Protein AF-A0AAD8BT04-F1 (afdb_monomer_lite)

Radius of gyration: 24.05 Å; chains: 1; bounding box: 52×54×65 Å

pLDDT: mean 70.94, std 18.3, range [23.83, 97.81]

Sequence (361 aa):
MASERGLSWHQREGCHGIRESVVMASERVLSWHKRKGCHGIRERDVIASERGLSWHQKEGCHGITEGCHGIRERVLMASERNVMASMRGLSWHQRESCHGISYGIRERVVMASERGLSWHQREGCHGIRESVVMASERVLSWHQREGCHGIRETAVMASERERCHGIRERVVMASERGLSWHQREGCHGIRERVVMASVRGLSWHKREGCHGIRERDVMASVMASERGLSWHQREGCHGIRESVVMASERVLSWHKRKGCHGIRERDVIASERGLSWHQKEGCHGIREGCHGIRERVLMASERGLSWHQREGFHGIRESVVMASERVLSWHQREGCHGIRERAVMASERDVMASERGLSWH

Secondary structure (DSSP, 8-state):
---SEEEEEEEEES-BS-EEEEEEESSEEEEEEEEES-BS-EEEEEEE-SEEEEEEEEES-B---SS----EEEEEE--SSSS--BSEEEEEEEEES-B-SSS-EEEEEEE-BSEEEEEEEEES-BSEEEEEEE-SSEEEEEEEEES-EEEEEES-SEEEEES-EEEEEEEEEEEEEEEEEEEEES-EEEEEEEEEEEEEEEEEEEEES-EEEEEEEEEE-SS--SEEEEEEEEES-EEEEEEEEEESSEEEEEEEEES-EEEEEEEEEEEEEEEEEEEEES-BPPSSSS--EEEEEEEEEEEEEEEEEEES-EEEEEEEEEEEEEEEEEEEEES-EEEEEEEEEESSSEEEEEEEPPPP-

Organism: Biomphalaria pfeifferi (NCBI:txid112525)

Structure (mmCIF, N/CA/C/O backbone):
data_AF-A0AAD8BT04-F1
#
_entry.id   AF-A0AAD8BT04-F1
#
loop_
_atom_site.group_PDB
_atom_site.id
_atom_site.type_symbol
_atom_site.label_atom_id
_atom_site.label_alt_id
_atom_site.label_comp_id
_atom_site.label_asym_id
_atom_site.label_entity_id
_atom_site.label_seq_id
_atom_site.pdbx_PDB_ins_code
_atom_site.Cartn_x
_atom_site.Cartn_y
_atom_site.Cartn_z
_atom_site.occupancy
_atom_site.B_iso_or_equiv
_atom_site.auth_seq_id
_atom_site.auth_comp_id
_atom_site.auth_asym_id
_atom_site.auth_atom_id
_atom_site.pdbx_PDB_model_num
ATOM 1 N N . MET A 1 1 ? 29.757 -26.876 -24.464 1.00 32.72 1 MET A N 1
ATOM 2 C CA . MET A 1 1 ? 30.279 -25.926 -23.461 1.00 32.72 1 MET A CA 1
ATOM 3 C C . MET A 1 1 ? 29.340 -24.730 -23.428 1.00 32.72 1 MET A C 1
ATOM 5 O O . MET A 1 1 ? 29.372 -23.928 -24.350 1.00 32.72 1 MET A O 1
ATOM 9 N N . ALA A 1 2 ? 28.419 -24.681 -22.464 1.00 40.41 2 ALA A N 1
ATOM 10 C CA . ALA A 1 2 ? 27.590 -23.497 -22.244 1.00 40.41 2 ALA A CA 1
ATOM 11 C C . ALA A 1 2 ? 28.451 -22.439 -21.539 1.00 40.41 2 ALA A C 1
ATOM 13 O O . ALA A 1 2 ? 29.230 -22.784 -20.655 1.00 40.41 2 ALA A O 1
ATOM 14 N N . SER A 1 3 ? 28.361 -21.177 -21.957 1.00 46.47 3 SER A N 1
ATOM 15 C CA . SER A 1 3 ? 29.107 -20.089 -21.321 1.00 46.47 3 SER A CA 1
ATOM 16 C C . SER A 1 3 ? 28.670 -19.921 -19.859 1.00 46.47 3 SER A C 1
ATOM 18 O O . SER A 1 3 ? 27.510 -19.596 -19.596 1.00 46.47 3 SER A O 1
ATOM 20 N N . GLU A 1 4 ? 29.595 -20.092 -18.910 1.00 57.81 4 GLU A N 1
ATOM 21 C CA . GLU A 1 4 ? 29.356 -19.899 -17.466 1.00 57.81 4 GLU A CA 1
ATOM 22 C C . GLU A 1 4 ? 29.024 -18.440 -17.093 1.00 57.81 4 GLU A C 1
ATOM 24 O O . GLU A 1 4 ? 28.608 -18.159 -15.966 1.00 57.81 4 GLU A O 1
ATOM 29 N N . ARG A 1 5 ? 29.236 -17.480 -18.009 1.00 61.09 5 ARG A N 1
ATOM 30 C CA . ARG A 1 5 ? 28.998 -16.048 -17.771 1.00 61.09 5 ARG A CA 1
ATOM 31 C C . ARG A 1 5 ? 28.398 -15.357 -18.998 1.00 61.09 5 ARG A C 1
ATOM 33 O O . ARG A 1 5 ? 28.912 -15.496 -20.107 1.00 61.09 5 ARG A O 1
ATOM 40 N N . GLY A 1 6 ? 27.345 -14.569 -18.789 1.00 61.94 6 GLY A N 1
ATOM 41 C CA . GLY A 1 6 ? 26.802 -13.613 -19.761 1.00 61.94 6 GLY A CA 1
ATOM 42 C C . GLY A 1 6 ? 27.118 -12.170 -19.355 1.00 61.94 6 GLY A C 1
ATOM 43 O O . GLY A 1 6 ? 26.860 -11.792 -18.213 1.00 61.94 6 GLY A O 1
ATOM 44 N N . LEU A 1 7 ? 27.677 -11.370 -20.269 1.00 71.56 7 LEU A N 1
ATOM 45 C CA . LEU A 1 7 ? 27.994 -9.950 -20.061 1.00 71.56 7 LEU A CA 1
ATOM 46 C C . LEU A 1 7 ? 27.403 -9.107 -21.202 1.00 71.56 7 LEU A C 1
ATOM 48 O O . LEU A 1 7 ? 27.621 -9.437 -22.367 1.00 71.56 7 LEU A O 1
ATOM 52 N N . SER A 1 8 ? 26.727 -7.998 -20.884 1.00 62.41 8 SER A N 1
ATOM 53 C CA . SER A 1 8 ? 26.316 -6.980 -21.867 1.00 62.41 8 SER A CA 1
ATOM 54 C C . SER A 1 8 ? 26.597 -5.560 -21.364 1.00 62.41 8 SER A C 1
ATOM 56 O O . SER A 1 8 ? 26.348 -5.249 -20.199 1.00 62.41 8 SER A O 1
ATOM 58 N N . TRP A 1 9 ? 27.100 -4.687 -22.245 1.00 70.31 9 TRP A N 1
ATOM 59 C CA . TRP A 1 9 ? 27.475 -3.304 -21.917 1.00 70.31 9 TRP A CA 1
ATOM 60 C C . TRP A 1 9 ? 27.066 -2.341 -23.033 1.00 70.31 9 TRP A C 1
ATOM 62 O O . TRP A 1 9 ? 27.494 -2.516 -24.175 1.00 70.31 9 TRP A O 1
ATOM 72 N N . HIS A 1 10 ? 26.306 -1.286 -22.713 1.00 61.12 10 HIS A N 1
ATOM 73 C CA . HIS A 1 10 ? 25.968 -0.230 -23.677 1.00 61.12 10 HIS A CA 1
ATOM 74 C C . HIS A 1 10 ? 25.958 1.179 -23.067 1.00 61.12 10 HIS A C 1
ATOM 76 O O . HIS A 1 10 ? 25.359 1.399 -22.021 1.00 61.12 10 HIS A O 1
ATOM 82 N N . GLN A 1 11 ? 26.541 2.158 -23.772 1.00 67.06 11 GLN A N 1
ATOM 83 C CA . GLN A 1 11 ? 26.526 3.589 -23.428 1.00 67.06 11 GLN A CA 1
ATOM 84 C C . GLN A 1 11 ? 26.098 4.429 -24.645 1.00 67.06 11 GLN A C 1
ATOM 86 O O . GLN A 1 11 ? 26.659 4.232 -25.722 1.00 67.06 11 GLN A O 1
ATOM 91 N N . ARG A 1 12 ? 25.115 5.342 -24.520 1.00 60.62 12 ARG A N 1
ATOM 92 C CA . ARG A 1 12 ? 24.687 6.245 -25.623 1.00 60.62 12 ARG A CA 1
ATOM 93 C C . ARG A 1 12 ? 24.196 7.614 -25.143 1.00 60.62 12 ARG A C 1
ATOM 95 O O . ARG A 1 12 ? 23.473 7.683 -24.162 1.00 60.62 12 ARG A O 1
ATOM 102 N N . GLU A 1 13 ? 24.483 8.684 -25.875 1.00 58.28 13 GLU A N 1
ATOM 103 C CA . GLU A 1 13 ? 24.030 10.050 -25.561 1.00 58.28 13 GLU A CA 1
ATOM 104 C C . GLU A 1 13 ? 23.363 10.689 -26.804 1.00 58.28 13 GLU A C 1
ATOM 106 O O . GLU A 1 13 ? 23.854 10.510 -27.912 1.00 58.28 13 GLU A O 1
ATOM 111 N N . GLY A 1 14 ? 22.222 11.372 -26.661 1.00 57.06 14 GLY A N 1
ATOM 112 C CA . GLY A 1 14 ? 21.489 12.071 -27.733 1.00 57.06 14 GLY A CA 1
ATOM 113 C C . GLY A 1 14 ? 20.522 11.231 -28.590 1.00 57.06 14 GLY A C 1
ATOM 114 O O . GLY A 1 14 ? 20.267 11.571 -29.741 1.00 57.06 14 GLY A O 1
ATOM 115 N N . CYS A 1 15 ? 20.011 10.093 -28.112 1.00 56.41 15 CYS A N 1
ATOM 116 C CA . CYS A 1 15 ? 19.330 9.134 -28.999 1.00 56.41 15 CYS A CA 1
ATOM 117 C C . CYS A 1 15 ? 17.934 9.545 -29.508 1.00 56.41 15 CYS A C 1
ATOM 119 O O . CYS A 1 15 ? 17.201 10.239 -28.816 1.00 56.41 15 CYS A O 1
ATOM 121 N N . HIS A 1 16 ? 17.462 8.919 -30.596 1.00 55.34 16 HIS A N 1
ATOM 122 C CA . HIS A 1 16 ? 16.043 8.832 -30.990 1.00 55.34 16 HIS A CA 1
ATOM 123 C C . HIS A 1 16 ? 15.682 7.401 -31.479 1.00 55.34 16 HIS A C 1
ATOM 125 O O . HIS A 1 16 ? 16.460 6.765 -32.179 1.00 55.34 16 HIS A O 1
ATOM 131 N N . GLY A 1 17 ? 14.504 6.869 -31.132 1.00 56.44 17 GLY A N 1
ATOM 132 C CA . GLY A 1 17 ? 13.847 5.712 -31.774 1.00 56.44 17 GLY A CA 1
ATOM 133 C C . GLY A 1 17 ? 14.372 4.294 -31.484 1.00 56.44 17 GLY A C 1
ATOM 134 O O . GLY A 1 17 ? 13.954 3.353 -32.161 1.00 56.44 17 GLY A O 1
ATOM 135 N N . ILE A 1 18 ? 15.267 4.110 -30.510 1.00 56.16 18 ILE A N 1
ATOM 136 C CA . ILE A 1 18 ? 15.955 2.827 -30.277 1.00 56.16 18 ILE A CA 1
ATOM 137 C C . ILE A 1 18 ? 14.973 1.679 -30.002 1.00 56.16 18 ILE A C 1
ATOM 139 O O . ILE A 1 18 ? 14.123 1.789 -29.122 1.00 56.16 18 ILE A O 1
ATOM 143 N N . ARG A 1 19 ? 15.149 0.550 -30.699 1.00 58.81 19 ARG A N 1
ATOM 144 C CA . ARG A 1 19 ? 14.549 -0.747 -30.359 1.00 58.81 19 ARG A CA 1
ATOM 145 C C . ARG A 1 19 ? 15.656 -1.745 -30.066 1.00 58.81 19 ARG A C 1
ATOM 147 O O . ARG A 1 19 ? 16.464 -2.026 -30.942 1.00 58.81 19 ARG A O 1
ATOM 154 N N . GLU A 1 20 ? 15.668 -2.273 -28.855 1.00 57.88 20 GLU A N 1
ATOM 155 C CA . GLU A 1 20 ? 16.683 -3.215 -28.402 1.00 57.88 20 GLU A CA 1
ATOM 156 C C . GLU A 1 20 ? 16.018 -4.381 -27.678 1.00 57.88 20 GLU A C 1
ATOM 158 O O . GLU A 1 20 ? 14.979 -4.233 -27.025 1.00 57.88 20 GLU A O 1
ATOM 163 N N . SER A 1 21 ? 16.561 -5.575 -27.875 1.00 58.25 21 SER A N 1
ATOM 164 C CA . SER A 1 21 ? 16.118 -6.776 -27.181 1.00 58.25 21 SER A CA 1
ATOM 165 C C . SER A 1 21 ? 17.348 -7.565 -26.775 1.00 58.25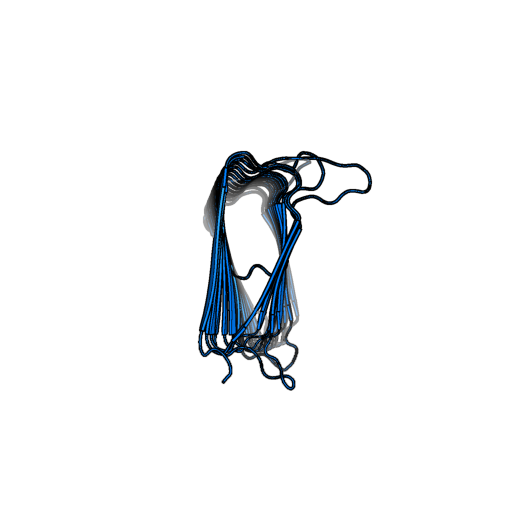 21 SER A C 1
ATOM 167 O O . SER A 1 21 ? 18.007 -8.146 -27.633 1.00 58.25 21 SER A O 1
ATOM 169 N N . VAL A 1 22 ? 17.660 -7.549 -25.483 1.00 56.06 22 VAL A N 1
ATOM 170 C CA . VAL A 1 22 ? 18.750 -8.331 -24.907 1.00 56.06 22 VAL A CA 1
ATOM 171 C C . VAL A 1 22 ? 18.140 -9.594 -24.324 1.00 56.06 22 VAL A C 1
ATOM 173 O O . VAL A 1 22 ? 17.292 -9.533 -23.440 1.00 56.06 22 VAL A O 1
ATOM 176 N N . VAL A 1 23 ? 18.537 -10.755 -24.834 1.00 58.44 23 VAL A N 1
ATOM 177 C CA . VAL A 1 23 ? 18.171 -12.049 -24.250 1.00 58.44 23 VAL A CA 1
ATOM 178 C C . VAL A 1 23 ? 19.461 -12.717 -23.810 1.00 58.44 23 VAL A C 1
ATOM 180 O O . VAL A 1 23 ? 20.328 -12.982 -24.638 1.00 58.44 23 VAL A O 1
ATOM 183 N N . MET A 1 24 ? 19.609 -12.953 -22.511 1.00 58.12 24 MET A N 1
ATOM 184 C CA . MET A 1 24 ? 20.781 -13.608 -21.939 1.00 58.12 24 MET A CA 1
ATOM 185 C C . MET A 1 24 ? 20.348 -14.781 -21.075 1.00 58.12 24 MET A C 1
ATOM 187 O O . MET A 1 24 ? 19.555 -14.602 -20.157 1.00 58.12 24 MET A O 1
ATOM 191 N N . ALA A 1 25 ? 20.898 -15.963 -21.350 1.00 57.75 25 ALA A N 1
ATOM 192 C CA . ALA A 1 25 ? 20.691 -17.170 -20.560 1.00 57.75 25 ALA A CA 1
ATOM 193 C C . ALA A 1 25 ? 22.051 -17.738 -20.131 1.00 57.75 25 ALA A C 1
ATOM 195 O O . ALA A 1 25 ? 22.848 -18.141 -20.977 1.00 57.75 25 ALA A O 1
ATOM 196 N N . SER A 1 26 ? 22.352 -17.702 -18.831 1.00 56.91 26 SER A N 1
ATOM 197 C CA . SER A 1 26 ? 23.603 -18.220 -18.252 1.00 56.91 26 SER A CA 1
ATOM 198 C C . SER A 1 26 ? 23.468 -18.371 -16.732 1.00 56.91 26 SER A C 1
ATOM 200 O O . SER A 1 26 ? 22.644 -17.696 -16.112 1.00 56.91 26 SER A O 1
ATOM 202 N N . GLU A 1 27 ? 24.299 -19.203 -16.097 1.00 59.19 27 GLU A N 1
ATOM 203 C CA . GLU A 1 27 ? 24.338 -19.343 -14.631 1.00 59.19 27 GLU A CA 1
ATOM 204 C C . GLU A 1 27 ? 24.545 -17.998 -13.919 1.00 59.19 27 GLU A C 1
ATOM 206 O O . GLU A 1 27 ? 23.961 -17.755 -12.859 1.00 59.19 27 GLU A O 1
ATOM 211 N N . ARG A 1 28 ? 25.336 -17.097 -14.521 1.00 60.91 28 ARG A N 1
ATOM 212 C CA . ARG A 1 28 ? 25.576 -15.738 -14.020 1.00 60.91 28 ARG A CA 1
ATOM 213 C C . ARG A 1 28 ? 25.469 -14.717 -15.141 1.00 60.91 28 ARG A C 1
ATOM 215 O O . ARG A 1 28 ? 26.180 -14.821 -16.140 1.00 60.91 28 ARG A O 1
ATOM 222 N N . VAL A 1 29 ? 24.636 -13.697 -14.949 1.00 63.47 29 VAL A N 1
ATOM 223 C CA . VAL A 1 29 ? 24.444 -12.625 -15.935 1.00 63.47 29 VAL A CA 1
ATOM 224 C C . VAL A 1 29 ? 24.677 -11.253 -15.309 1.00 63.47 29 VAL A C 1
ATOM 226 O O . VAL A 1 29 ? 24.125 -10.952 -14.251 1.00 63.47 29 VAL A O 1
ATOM 229 N N . LEU A 1 30 ? 25.465 -10.418 -15.990 1.00 64.81 30 LEU A N 1
ATOM 230 C CA . LEU A 1 30 ? 25.594 -8.987 -15.709 1.00 64.81 30 LEU A CA 1
ATOM 231 C C . LEU A 1 30 ? 25.197 -8.190 -16.955 1.00 64.81 30 LEU A C 1
ATOM 233 O O . LEU A 1 30 ? 25.814 -8.354 -18.010 1.00 64.81 30 LEU A O 1
ATOM 237 N N . SER A 1 31 ? 24.194 -7.321 -16.827 1.00 65.06 31 SER A N 1
ATOM 238 C CA . SER A 1 31 ? 23.805 -6.374 -17.877 1.00 65.06 31 SER A CA 1
ATOM 239 C C . SER A 1 31 ? 23.925 -4.930 -17.405 1.00 65.06 31 SER A C 1
ATOM 241 O O . SER A 1 31 ? 23.531 -4.586 -16.287 1.00 65.06 31 SER A O 1
ATOM 243 N N . TRP A 1 32 ? 24.461 -4.070 -18.269 1.00 66.12 32 TRP A N 1
ATOM 244 C CA . TRP A 1 32 ? 24.674 -2.661 -17.963 1.00 66.12 32 TRP A CA 1
ATOM 245 C C . TRP A 1 32 ? 24.340 -1.759 -19.152 1.00 66.12 32 TRP A C 1
ATOM 247 O O . TRP A 1 32 ? 24.861 -1.938 -20.256 1.00 66.12 32 TRP A O 1
ATOM 257 N N . HIS A 1 33 ? 23.489 -0.759 -18.911 1.00 66.25 33 HIS A N 1
ATOM 258 C CA . HIS A 1 33 ? 23.030 0.187 -19.927 1.00 66.25 33 HIS A CA 1
ATOM 259 C C . HIS A 1 33 ? 23.027 1.626 -19.392 1.00 66.25 33 HIS A C 1
ATOM 261 O O . HIS A 1 33 ? 22.256 1.958 -18.493 1.00 66.25 33 HIS A O 1
ATOM 267 N N . LYS A 1 34 ? 23.815 2.518 -19.998 1.00 69.69 34 LYS A N 1
ATOM 268 C CA . LYS A 1 34 ? 23.835 3.960 -19.715 1.00 69.69 34 LYS A CA 1
ATOM 269 C C . LYS A 1 34 ? 23.341 4.771 -20.908 1.00 69.69 34 LYS A C 1
ATOM 271 O O . LYS A 1 34 ? 23.794 4.572 -22.035 1.00 69.69 34 LYS A O 1
ATOM 276 N N . ARG A 1 35 ? 22.408 5.700 -20.685 1.00 71.94 35 ARG A N 1
ATOM 277 C CA . ARG A 1 35 ? 21.848 6.549 -21.746 1.00 71.94 35 ARG A CA 1
ATOM 278 C C . ARG A 1 35 ? 21.680 8.006 -21.309 1.00 71.94 35 ARG A C 1
ATOM 280 O O . ARG A 1 35 ? 21.214 8.246 -20.202 1.00 71.94 35 ARG A O 1
ATOM 287 N N . LYS A 1 36 ? 21.959 8.968 -22.189 1.00 71.62 36 LYS A N 1
ATOM 288 C CA . LYS A 1 36 ? 21.667 10.398 -21.968 1.00 71.62 36 LYS A CA 1
ATOM 289 C C . LYS A 1 36 ? 20.918 11.009 -23.147 1.00 71.62 36 LYS A C 1
ATOM 291 O O . LYS A 1 36 ? 21.178 10.626 -24.276 1.00 71.62 36 LYS A O 1
ATOM 296 N N . GLY A 1 37 ? 19.994 11.943 -22.942 1.00 66.38 37 GLY A N 1
ATOM 297 C CA . GLY A 1 37 ? 19.389 12.712 -24.044 1.00 66.38 37 GLY A CA 1
ATOM 298 C C . GLY A 1 37 ? 18.593 11.884 -25.065 1.00 66.38 37 GLY A C 1
ATOM 299 O O . GLY A 1 37 ? 18.522 12.254 -26.231 1.00 66.38 37 GLY A O 1
ATOM 300 N N . CYS A 1 38 ? 18.068 10.715 -24.683 1.00 66.88 38 CYS A N 1
ATOM 301 C CA . CYS A 1 38 ? 17.492 9.753 -25.626 1.00 66.88 38 CYS A CA 1
ATOM 302 C C . CYS A 1 38 ? 15.960 9.867 -25.747 1.00 66.88 38 CYS A C 1
ATOM 304 O O . CYS A 1 38 ? 15.250 10.096 -24.771 1.00 66.88 38 CYS A O 1
ATOM 306 N N . HIS A 1 39 ? 15.427 9.610 -26.939 1.00 62.19 39 HIS A N 1
ATOM 307 C CA . HIS A 1 39 ? 14.005 9.652 -27.261 1.00 62.19 39 HIS A CA 1
ATOM 308 C C . HIS A 1 39 ? 13.532 8.328 -27.850 1.00 62.19 39 HIS A C 1
ATOM 310 O O . HIS A 1 39 ? 14.302 7.593 -28.467 1.00 62.19 39 HIS A O 1
ATOM 316 N N . GLY A 1 40 ? 12.251 8.000 -27.669 1.00 59.88 40 GLY A N 1
ATOM 317 C CA . GLY A 1 40 ? 11.627 6.830 -28.301 1.00 59.88 40 GLY A CA 1
ATOM 318 C C . GLY A 1 40 ? 12.234 5.456 -27.963 1.00 59.88 40 GLY A C 1
ATOM 319 O O . GLY A 1 40 ? 12.064 4.530 -28.752 1.00 59.88 40 GLY A O 1
ATOM 320 N N . ILE A 1 41 ? 12.931 5.303 -26.828 1.00 62.25 41 ILE A N 1
ATOM 321 C CA . ILE A 1 41 ? 13.556 4.027 -26.427 1.00 62.25 41 ILE A CA 1
ATOM 322 C C . ILE A 1 41 ? 12.485 2.935 -26.262 1.00 62.25 41 ILE A C 1
ATOM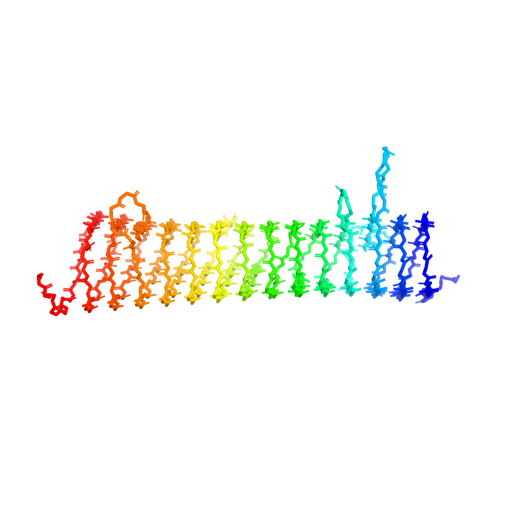 324 O O . ILE A 1 41 ? 11.478 3.147 -25.598 1.00 62.25 41 ILE A O 1
ATOM 328 N N . ARG A 1 42 ? 12.707 1.741 -26.805 1.00 60.75 42 ARG A N 1
ATOM 329 C CA . ARG A 1 42 ? 11.968 0.507 -26.511 1.00 60.75 42 ARG A CA 1
ATOM 330 C C . ARG A 1 42 ? 12.981 -0.592 -26.243 1.00 60.75 42 ARG A C 1
ATOM 332 O O . ARG A 1 42 ? 13.785 -0.910 -27.111 1.00 60.75 42 ARG A O 1
ATOM 339 N N . GLU A 1 43 ? 12.918 -1.160 -25.053 1.00 61.81 43 GLU A N 1
ATOM 340 C CA . GLU A 1 43 ? 13.926 -2.086 -24.550 1.00 61.81 43 GLU A CA 1
ATOM 341 C C . GLU A 1 43 ? 13.215 -3.319 -23.986 1.00 61.81 43 GLU A C 1
ATOM 343 O O . GLU A 1 43 ? 12.139 -3.237 -23.384 1.00 61.81 43 GLU A O 1
ATOM 348 N N . ARG A 1 44 ? 13.750 -4.499 -24.264 1.00 61.22 44 ARG A N 1
ATOM 349 C CA . ARG A 1 44 ? 13.230 -5.748 -23.717 1.00 61.22 44 ARG A CA 1
ATOM 350 C C . ARG A 1 44 ? 14.417 -6.583 -23.292 1.00 61.22 44 ARG A C 1
ATOM 352 O O . ARG A 1 44 ? 15.075 -7.155 -24.152 1.00 61.22 44 ARG A O 1
ATOM 359 N N . ASP A 1 45 ? 14.597 -6.701 -21.989 1.00 57.81 45 ASP A N 1
ATOM 360 C CA . ASP A 1 45 ? 15.703 -7.450 -21.419 1.00 57.81 45 ASP A CA 1
ATOM 361 C C . ASP A 1 45 ? 15.149 -8.716 -20.776 1.00 57.81 45 ASP A C 1
ATOM 363 O O . ASP A 1 45 ? 14.336 -8.685 -19.856 1.00 57.81 45 ASP A O 1
ATOM 367 N N . VAL A 1 46 ? 15.522 -9.864 -21.316 1.00 59.88 46 VAL A N 1
ATOM 368 C CA . VAL A 1 46 ? 15.155 -11.172 -20.780 1.00 59.88 46 VAL A CA 1
ATOM 369 C C . VAL A 1 46 ? 16.433 -11.800 -20.263 1.00 59.88 46 VAL A C 1
ATOM 371 O O . VAL A 1 46 ? 17.315 -12.146 -21.040 1.00 59.88 46 VAL A O 1
ATOM 374 N N . ILE A 1 47 ? 16.546 -11.915 -18.947 1.00 59.25 47 ILE A N 1
ATOM 375 C CA . ILE A 1 47 ? 17.716 -12.463 -18.274 1.00 59.25 47 ILE A CA 1
ATOM 376 C C . ILE A 1 47 ? 17.297 -13.758 -17.580 1.00 59.25 47 ILE A C 1
ATOM 378 O O . ILE A 1 47 ? 16.649 -13.770 -16.539 1.00 59.25 47 ILE A O 1
ATOM 382 N N . ALA A 1 48 ? 17.682 -14.880 -18.159 1.00 58.84 48 ALA A N 1
ATOM 383 C CA . ALA A 1 48 ? 17.493 -16.198 -17.592 1.00 58.84 48 ALA A CA 1
ATOM 384 C C . ALA A 1 48 ? 18.740 -16.619 -16.813 1.00 58.84 48 ALA A C 1
ATOM 386 O O . ALA A 1 48 ? 19.740 -17.020 -17.403 1.00 58.84 48 ALA A O 1
ATOM 387 N N . SER A 1 49 ? 18.717 -16.490 -15.483 1.00 56.22 49 SER A N 1
ATOM 388 C CA . SER A 1 49 ? 19.904 -16.774 -14.671 1.00 56.22 49 SER A CA 1
ATOM 389 C C . SER A 1 49 ? 19.589 -17.205 -13.244 1.00 56.22 49 SER A C 1
ATOM 391 O O . SER A 1 49 ? 18.624 -16.729 -12.642 1.00 56.22 49 SER A O 1
ATOM 393 N N . GLU A 1 50 ? 20.443 -18.054 -12.667 1.00 57.00 50 GLU A N 1
ATOM 394 C CA . GLU A 1 50 ? 20.433 -18.337 -11.227 1.00 57.00 50 GLU A CA 1
ATOM 395 C C . GLU A 1 50 ? 20.867 -17.113 -10.407 1.00 57.00 50 GLU A C 1
ATOM 397 O O . GLU A 1 50 ? 20.380 -16.907 -9.290 1.00 57.00 50 GLU A O 1
ATOM 402 N N . ARG A 1 51 ? 21.777 -16.297 -10.967 1.00 59.22 51 ARG A N 1
ATOM 403 C CA . ARG A 1 51 ? 22.276 -15.044 -10.386 1.00 59.22 51 ARG A CA 1
ATOM 404 C C . ARG A 1 51 ? 22.398 -13.968 -11.461 1.00 59.22 51 ARG A C 1
ATOM 406 O O . ARG A 1 51 ? 23.397 -13.907 -12.177 1.00 59.22 51 ARG A O 1
ATOM 413 N N . GLY A 1 52 ? 21.406 -13.088 -11.533 1.00 61.09 52 GLY A N 1
ATOM 414 C CA . GLY A 1 52 ? 21.407 -11.975 -12.484 1.00 61.09 52 GLY A CA 1
ATOM 415 C C . GLY A 1 52 ? 21.467 -10.610 -11.802 1.00 61.09 52 GLY A C 1
ATOM 416 O O . GLY A 1 52 ? 20.731 -10.368 -10.842 1.00 61.09 52 GLY A O 1
ATOM 417 N N . LEU A 1 53 ? 22.321 -9.723 -12.322 1.00 63.03 53 LEU A N 1
ATOM 418 C CA . LEU A 1 53 ? 22.322 -8.290 -12.017 1.00 63.03 53 LEU A CA 1
ATOM 419 C C . LEU A 1 53 ? 22.028 -7.505 -13.296 1.00 63.03 53 LEU A C 1
ATOM 421 O O . LEU A 1 53 ? 22.707 -7.707 -14.304 1.00 63.03 53 LEU A O 1
ATOM 425 N N . SER A 1 54 ? 21.065 -6.588 -13.231 1.00 64.50 54 SER A N 1
ATOM 426 C CA . SER A 1 54 ? 20.824 -5.606 -14.287 1.00 64.50 54 SER A CA 1
ATOM 427 C C . SER A 1 54 ? 20.917 -4.182 -13.754 1.00 64.50 54 SER A C 1
ATOM 429 O O . SER A 1 54 ? 20.401 -3.868 -12.676 1.00 64.50 54 SER A O 1
ATOM 431 N N . TRP A 1 55 ? 21.587 -3.313 -14.511 1.00 58.25 55 TRP A N 1
ATOM 432 C CA . TRP A 1 55 ? 21.736 -1.900 -14.177 1.00 58.25 55 TRP A CA 1
ATOM 433 C C . TRP A 1 55 ? 21.413 -1.002 -15.367 1.00 58.25 55 TRP A C 1
ATOM 435 O O . TRP A 1 55 ? 21.999 -1.134 -16.445 1.00 58.25 55 TRP A O 1
ATOM 445 N N . HIS A 1 56 ? 20.506 -0.051 -15.146 1.00 62.47 56 HIS A N 1
ATOM 446 C CA . HIS A 1 56 ? 20.086 0.925 -16.144 1.00 62.47 56 HIS A CA 1
ATOM 447 C C . HIS A 1 56 ? 20.203 2.349 -15.590 1.00 62.47 56 HIS A C 1
ATOM 449 O O . HIS A 1 56 ? 19.529 2.699 -14.622 1.00 62.47 56 HIS A O 1
ATOM 455 N N . GLN A 1 57 ? 20.987 3.196 -16.257 1.00 67.88 57 GLN A N 1
ATOM 456 C CA . GLN A 1 57 ? 21.140 4.620 -15.940 1.00 67.88 57 GLN A CA 1
ATOM 457 C C . GLN A 1 57 ? 20.648 5.477 -17.113 1.00 67.88 57 GLN A C 1
ATOM 459 O O . GLN A 1 57 ? 21.098 5.288 -18.246 1.00 67.88 57 GLN A O 1
ATOM 464 N N . LYS A 1 58 ? 19.697 6.393 -16.874 1.00 67.94 58 LYS A N 1
ATOM 465 C CA . LYS A 1 58 ? 19.094 7.243 -17.923 1.00 67.94 58 LYS A CA 1
ATOM 466 C C . LYS A 1 58 ? 18.986 8.713 -17.482 1.00 67.94 58 LYS A C 1
ATOM 468 O O . LYS A 1 58 ? 18.265 9.008 -16.538 1.00 67.94 58 LYS A O 1
ATOM 473 N N . GLU A 1 59 ? 19.614 9.632 -18.211 1.00 70.50 59 GLU A N 1
ATOM 474 C CA . GLU A 1 59 ? 19.600 11.083 -17.933 1.00 70.50 59 GLU A CA 1
ATOM 475 C C . GLU A 1 59 ? 18.884 11.844 -19.074 1.00 70.50 59 GLU A C 1
ATOM 477 O O . GLU A 1 59 ? 19.145 11.589 -20.252 1.00 70.50 59 GLU A O 1
ATOM 482 N N . GLY A 1 60 ? 17.950 12.754 -18.770 1.00 61.09 60 GLY A N 1
ATOM 483 C CA . GLY A 1 60 ? 17.399 13.723 -19.740 1.00 61.09 60 GLY A CA 1
ATOM 484 C C . GLY A 1 60 ? 16.686 13.146 -20.981 1.00 61.09 60 GLY A C 1
ATOM 485 O O . GLY A 1 60 ? 16.928 13.594 -22.095 1.00 61.09 60 GLY A O 1
ATOM 486 N N . CYS A 1 61 ? 15.853 12.106 -20.844 1.00 65.19 61 CYS A N 1
ATOM 487 C CA . CYS A 1 61 ? 15.204 11.413 -21.981 1.00 65.19 61 CYS A CA 1
ATOM 488 C C . CYS A 1 61 ? 13.732 11.867 -22.257 1.00 65.19 61 CYS A C 1
ATOM 490 O O . CYS A 1 61 ? 12.994 12.080 -21.288 1.00 65.19 61 CYS A O 1
ATOM 492 N N . HIS A 1 62 ? 13.255 11.933 -23.532 1.00 57.28 62 HIS A N 1
ATOM 493 C CA . HIS A 1 62 ? 11.924 12.508 -23.926 1.00 57.28 62 HIS A CA 1
ATOM 494 C C . HIS A 1 62 ? 11.090 11.800 -25.070 1.00 57.28 62 HIS A C 1
ATOM 496 O O . HIS A 1 62 ? 11.658 11.131 -25.917 1.00 57.28 62 HIS A O 1
ATOM 502 N N . GLY A 1 63 ? 9.738 11.985 -25.116 1.00 51.66 63 GLY A N 1
ATOM 503 C CA . GLY A 1 63 ? 8.740 12.003 -26.269 1.00 51.66 63 GLY A CA 1
ATOM 504 C C . GLY A 1 63 ? 8.658 10.920 -27.419 1.00 51.66 63 GLY A C 1
ATOM 505 O O . GLY A 1 63 ? 9.631 10.207 -27.615 1.00 51.66 63 GLY A O 1
ATOM 506 N N . ILE A 1 64 ? 7.603 10.694 -28.273 1.00 35.09 64 ILE A N 1
ATOM 507 C CA . ILE A 1 64 ? 6.210 11.226 -28.546 1.00 35.09 64 ILE A CA 1
ATOM 508 C C . ILE A 1 64 ? 5.297 10.170 -29.301 1.00 35.09 64 ILE A C 1
ATOM 510 O O . ILE A 1 64 ? 5.770 9.117 -29.724 1.00 35.09 64 ILE A O 1
ATOM 514 N N . THR A 1 65 ? 3.978 10.431 -29.396 1.00 31.39 65 THR A N 1
ATOM 515 C CA . THR A 1 65 ? 2.779 9.645 -29.799 1.00 31.39 65 THR A CA 1
ATOM 516 C C . THR A 1 65 ? 2.342 9.703 -31.276 1.00 31.39 65 THR A C 1
ATOM 518 O O . THR A 1 65 ? 2.263 10.785 -31.825 1.00 31.39 65 THR A O 1
ATOM 521 N N . GLU A 1 66 ? 1.914 8.556 -31.825 1.00 23.83 66 GLU A N 1
ATOM 522 C CA . GLU A 1 66 ? 0.717 8.296 -32.675 1.00 23.83 66 GLU A CA 1
ATOM 523 C C . GLU A 1 66 ? 0.799 6.823 -33.114 1.00 23.83 66 GLU A C 1
ATOM 525 O O . GLU A 1 66 ? 1.813 6.396 -33.657 1.00 23.83 66 GLU A O 1
ATOM 530 N N . GLY A 1 67 ? -0.137 5.964 -32.686 1.00 32.38 67 GLY A N 1
ATOM 531 C CA . GLY A 1 67 ? 0.016 4.495 -32.801 1.00 32.38 67 GLY A CA 1
ATOM 532 C C . GLY A 1 67 ? 1.256 3.899 -32.093 1.00 32.38 67 GLY A C 1
ATOM 533 O O . GLY A 1 67 ? 1.531 2.704 -32.184 1.00 32.38 67 GLY A O 1
ATOM 534 N N . CYS A 1 68 ? 2.015 4.719 -31.356 1.00 24.31 68 CYS A N 1
ATOM 535 C CA . CYS A 1 68 ? 3.416 4.461 -31.040 1.00 24.31 68 CYS A CA 1
ATOM 536 C C . CYS A 1 68 ? 3.742 4.672 -29.554 1.00 24.31 68 CYS A C 1
ATOM 538 O O . CYS A 1 68 ? 3.329 5.623 -28.897 1.00 24.31 68 CYS A O 1
ATOM 540 N N . HIS A 1 69 ? 4.450 3.685 -29.011 1.00 27.34 69 HIS A N 1
ATOM 541 C CA . HIS A 1 69 ? 4.715 3.429 -27.604 1.00 27.34 69 HIS A CA 1
ATOM 542 C C . HIS A 1 69 ? 5.998 4.112 -27.102 1.00 27.34 69 HIS A C 1
ATOM 544 O O . HIS A 1 69 ? 7.044 3.919 -27.723 1.00 27.34 69 HIS A O 1
ATOM 550 N N . GLY A 1 70 ? 5.897 4.836 -25.975 1.00 24.58 70 GLY A N 1
ATOM 551 C CA . GLY A 1 70 ? 7.023 5.415 -25.217 1.00 24.58 70 GLY A CA 1
ATOM 552 C C . GLY A 1 70 ? 7.940 4.367 -24.580 1.00 24.58 70 GLY A C 1
ATOM 553 O O . GLY A 1 70 ? 7.773 3.184 -24.882 1.00 24.58 70 GLY A O 1
ATOM 554 N N . ILE A 1 71 ? 8.863 4.794 -23.695 1.00 30.03 71 ILE A N 1
ATOM 555 C CA . ILE A 1 71 ? 9.791 3.885 -22.996 1.00 30.03 71 ILE A CA 1
ATOM 556 C C . ILE A 1 71 ? 8.996 2.736 -22.416 1.00 30.03 71 ILE A C 1
ATOM 558 O O . ILE A 1 71 ? 8.198 2.948 -21.511 1.00 30.03 71 ILE A O 1
ATOM 562 N N . ARG A 1 72 ? 9.152 1.568 -23.034 1.00 31.09 72 ARG A N 1
ATOM 563 C CA . ARG A 1 72 ? 8.603 0.288 -22.617 1.00 31.09 72 ARG A CA 1
ATOM 564 C C . ARG A 1 72 ? 9.809 -0.578 -22.381 1.00 31.09 72 ARG A C 1
ATOM 566 O O . ARG A 1 72 ? 10.485 -0.925 -23.342 1.00 31.09 72 ARG A O 1
ATOM 573 N N . GLU A 1 73 ? 10.040 -0.861 -21.117 1.00 37.62 73 GLU A N 1
ATOM 574 C CA . GLU A 1 73 ? 11.074 -1.768 -20.657 1.00 37.62 73 GLU A CA 1
ATOM 575 C C . GLU A 1 73 ? 10.359 -2.972 -20.052 1.00 37.62 73 GLU A C 1
ATOM 577 O O . GLU A 1 73 ? 9.453 -2.813 -19.223 1.00 37.62 73 GLU A O 1
ATOM 582 N N . ARG A 1 74 ? 10.665 -4.165 -20.563 1.00 36.19 74 ARG A N 1
ATOM 583 C CA . ARG A 1 74 ? 10.190 -5.424 -19.989 1.00 36.19 74 ARG A CA 1
ATOM 584 C C . ARG A 1 74 ? 11.421 -6.200 -19.560 1.00 36.19 74 ARG A C 1
ATOM 586 O O . ARG A 1 74 ? 12.052 -6.790 -20.429 1.00 36.19 74 ARG A O 1
ATOM 593 N N . VAL A 1 75 ? 11.711 -6.180 -18.262 1.00 38.69 75 VAL A N 1
ATOM 594 C CA . VAL A 1 75 ? 12.746 -7.023 -17.660 1.00 38.69 75 VAL A CA 1
ATOM 595 C C . VAL A 1 75 ? 12.082 -8.320 -17.206 1.00 38.69 75 VAL A C 1
ATOM 597 O O . VAL A 1 75 ? 11.172 -8.284 -16.372 1.00 38.69 75 VAL A O 1
ATOM 600 N N . LEU A 1 76 ? 12.462 -9.447 -17.809 1.00 37.00 76 LEU A N 1
ATOM 601 C CA . LEU A 1 76 ? 12.004 -10.784 -17.422 1.00 37.00 76 LEU A CA 1
ATOM 602 C C . LEU A 1 76 ? 13.180 -11.557 -16.836 1.00 37.00 76 LEU A C 1
ATOM 604 O O . LEU A 1 76 ? 14.113 -11.868 -17.569 1.00 37.00 76 LEU A O 1
ATOM 608 N N . MET A 1 77 ? 13.107 -11.896 -15.549 1.00 36.22 77 MET A N 1
ATOM 609 C CA . MET A 1 77 ? 14.064 -12.804 -14.914 1.00 36.22 77 MET A CA 1
ATOM 610 C C . MET A 1 77 ? 13.433 -14.200 -14.773 1.00 36.22 77 MET A C 1
ATOM 612 O O . MET A 1 77 ? 12.530 -14.352 -13.949 1.00 36.22 77 MET A O 1
ATOM 616 N N . ALA A 1 78 ? 13.838 -15.199 -15.572 1.00 32.69 78 ALA A N 1
ATOM 617 C CA . ALA A 1 78 ? 13.283 -16.569 -15.512 1.00 32.69 78 ALA A CA 1
ATOM 618 C C . ALA A 1 78 ? 14.268 -17.626 -16.045 1.00 32.69 78 ALA A C 1
ATOM 620 O O . ALA A 1 78 ? 14.800 -17.423 -17.123 1.00 32.69 78 ALA A O 1
ATOM 621 N N . SER A 1 79 ? 14.508 -18.743 -15.345 1.00 31.42 79 SER A N 1
ATOM 622 C CA . SER A 1 79 ? 15.454 -19.790 -15.786 1.00 31.42 79 SER A CA 1
ATOM 623 C C . SER A 1 79 ? 14.857 -20.745 -16.839 1.00 31.42 79 SER A C 1
ATOM 625 O O . SER A 1 79 ? 13.655 -21.024 -16.852 1.00 31.42 79 SER A O 1
ATOM 627 N N . GLU A 1 80 ? 15.707 -21.266 -17.732 1.00 36.81 80 GLU A N 1
ATOM 628 C CA . GLU A 1 80 ? 15.344 -22.299 -18.709 1.00 36.81 80 GLU A CA 1
ATOM 629 C C . GLU A 1 80 ? 15.473 -23.699 -18.097 1.00 36.81 80 GLU A C 1
ATOM 631 O O . GLU A 1 80 ? 16.532 -24.320 -18.171 1.00 36.81 80 GLU A O 1
ATOM 636 N N . ARG A 1 81 ? 14.379 -24.173 -17.489 1.00 27.50 81 ARG A N 1
ATOM 637 C CA . ARG A 1 81 ? 13.887 -25.570 -17.398 1.00 27.50 81 ARG A CA 1
ATOM 638 C C . ARG A 1 81 ? 13.015 -25.677 -16.148 1.00 27.50 81 ARG A C 1
ATOM 640 O O . ARG A 1 81 ? 13.524 -25.574 -15.045 1.00 27.50 81 ARG A O 1
ATOM 647 N N . ASN A 1 82 ? 11.715 -25.905 -16.349 1.00 24.44 82 ASN A N 1
ATOM 648 C CA . ASN A 1 82 ? 10.721 -26.274 -15.332 1.00 24.44 82 ASN A CA 1
ATOM 649 C C . ASN A 1 82 ? 10.716 -25.416 -14.051 1.00 24.44 82 ASN A C 1
ATOM 651 O O . ASN A 1 82 ? 11.449 -25.708 -13.121 1.00 24.44 82 ASN A O 1
ATOM 655 N N . VAL A 1 83 ? 9.825 -24.413 -13.996 1.00 29.00 83 VAL A N 1
ATOM 656 C CA . VAL A 1 83 ? 9.250 -23.798 -12.772 1.00 29.00 83 VAL A CA 1
ATOM 657 C C . VAL A 1 83 ? 10.145 -23.900 -11.522 1.00 29.00 83 VAL A C 1
ATOM 659 O O . VAL A 1 83 ? 9.773 -24.517 -10.533 1.00 29.00 83 VAL A O 1
ATOM 662 N N . MET A 1 84 ? 11.329 -23.291 -11.564 1.00 26.41 84 MET A N 1
ATOM 663 C CA . MET A 1 84 ? 12.165 -23.035 -10.391 1.00 26.41 84 MET A CA 1
ATOM 664 C C . MET A 1 84 ? 12.777 -21.648 -10.574 1.00 26.41 84 MET A C 1
ATOM 666 O O . MET A 1 84 ? 13.561 -21.380 -11.486 1.00 26.41 84 MET A O 1
ATOM 670 N N . ALA A 1 85 ? 12.295 -20.748 -9.728 1.00 36.00 85 ALA A N 1
ATOM 671 C CA . ALA A 1 85 ? 12.693 -19.365 -9.575 1.00 36.00 85 ALA A CA 1
ATOM 672 C C . ALA A 1 85 ? 14.224 -19.158 -9.596 1.00 36.00 85 ALA A C 1
ATOM 674 O O . ALA A 1 85 ? 14.985 -19.968 -9.077 1.00 36.00 85 ALA A O 1
ATOM 675 N N . SER A 1 86 ? 14.683 -18.026 -10.141 1.00 41.44 86 SER A N 1
ATOM 676 C CA . SER A 1 86 ? 16.072 -17.574 -9.952 1.00 41.44 86 SER A CA 1
ATOM 677 C C . SER A 1 86 ? 16.403 -17.511 -8.450 1.00 41.44 86 SER A C 1
ATOM 679 O O . SER A 1 86 ? 15.606 -16.978 -7.675 1.00 41.44 86 SER 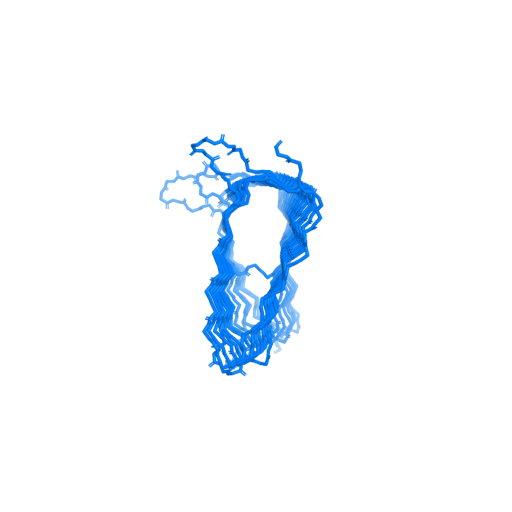A O 1
ATOM 681 N N . MET A 1 87 ? 17.561 -18.015 -8.008 1.00 47.66 87 MET A N 1
ATOM 682 C CA . MET A 1 87 ? 17.931 -17.964 -6.584 1.00 47.66 87 MET A CA 1
ATOM 683 C C . MET A 1 87 ? 18.090 -16.517 -6.091 1.00 47.66 87 MET A C 1
ATOM 685 O O . MET A 1 87 ? 17.706 -16.203 -4.960 1.00 47.66 87 MET A O 1
ATOM 689 N N . ARG A 1 88 ? 18.682 -15.628 -6.910 1.00 57.09 88 ARG A N 1
ATOM 690 C CA . ARG A 1 88 ? 18.890 -14.204 -6.587 1.00 57.09 88 ARG A CA 1
ATOM 691 C C . ARG A 1 88 ? 18.859 -13.331 -7.844 1.00 57.09 88 ARG A C 1
ATOM 693 O O . ARG A 1 88 ? 19.727 -13.459 -8.705 1.00 57.09 88 ARG A O 1
ATOM 700 N N . GLY A 1 89 ? 17.926 -12.383 -7.895 1.00 58.69 89 GLY A N 1
ATOM 701 C CA . GLY A 1 89 ? 17.879 -11.339 -8.927 1.00 58.69 89 GLY A CA 1
ATOM 702 C C . GLY A 1 89 ? 17.960 -9.943 -8.316 1.00 58.69 89 GLY A C 1
ATOM 703 O O . GLY A 1 89 ? 17.217 -9.655 -7.375 1.00 58.69 89 GLY A O 1
ATOM 704 N N . LEU A 1 90 ? 18.847 -9.089 -8.840 1.00 64.31 90 LEU A N 1
ATOM 705 C CA . LEU A 1 90 ? 18.890 -7.661 -8.509 1.00 64.31 90 LEU A CA 1
ATOM 706 C C . LEU A 1 90 ? 18.691 -6.828 -9.776 1.00 64.31 90 LEU A C 1
ATOM 708 O O . LEU A 1 90 ? 19.424 -7.007 -10.748 1.00 64.31 90 LEU A O 1
ATOM 712 N N . SER A 1 91 ? 17.751 -5.889 -9.736 1.00 65.06 91 SER A N 1
ATOM 713 C CA . SER A 1 91 ? 17.577 -4.888 -10.789 1.00 65.06 91 SER A CA 1
ATOM 714 C C . SER A 1 91 ? 17.699 -3.485 -10.211 1.00 65.06 91 SER A C 1
ATOM 716 O O . SER A 1 91 ? 17.116 -3.174 -9.172 1.00 65.06 91 SER A O 1
ATOM 718 N N . TRP A 1 92 ? 18.459 -2.635 -10.889 1.00 63.44 92 TRP A N 1
ATOM 719 C CA . TRP A 1 92 ? 18.722 -1.264 -10.470 1.00 63.44 92 TRP A CA 1
ATOM 720 C C . TRP A 1 92 ? 18.443 -0.310 -11.623 1.00 63.44 92 TRP A C 1
ATOM 722 O O . TRP A 1 92 ? 18.997 -0.454 -12.714 1.00 63.44 92 TRP A O 1
ATOM 732 N N . HIS A 1 93 ? 17.595 0.682 -11.372 1.00 66.12 93 HIS A N 1
ATOM 733 C CA . HIS A 1 93 ? 17.221 1.688 -12.356 1.00 66.12 93 HIS A CA 1
ATOM 734 C C . HIS A 1 93 ? 17.373 3.086 -11.756 1.00 66.12 93 HIS A C 1
ATOM 736 O O . HIS A 1 93 ? 16.625 3.462 -10.855 1.00 66.12 93 HIS A O 1
ATOM 742 N N . GLN A 1 94 ? 18.294 3.875 -12.301 1.00 71.06 94 GLN A N 1
ATOM 743 C CA . GLN A 1 94 ? 18.526 5.264 -11.910 1.00 71.06 94 GLN A CA 1
ATOM 744 C C . GLN A 1 94 ? 18.119 6.193 -13.053 1.00 71.06 94 GLN A C 1
ATOM 746 O O . GLN A 1 94 ? 18.566 6.003 -14.191 1.00 71.06 94 GLN A O 1
ATOM 751 N N . ARG A 1 95 ? 17.251 7.180 -12.784 1.00 74.50 95 ARG A N 1
ATOM 752 C CA . ARG A 1 95 ? 16.855 8.160 -13.808 1.00 74.50 95 ARG A CA 1
ATOM 753 C C . ARG A 1 95 ? 16.742 9.591 -13.308 1.00 74.50 95 ARG A C 1
ATOM 755 O O . ARG A 1 95 ? 16.098 9.844 -12.301 1.00 74.50 95 ARG A O 1
ATOM 762 N N . GLU A 1 96 ? 17.220 10.525 -14.113 1.00 73.50 96 GLU A N 1
ATOM 763 C CA . GLU A 1 96 ? 17.217 11.954 -13.790 1.00 73.50 96 GLU A CA 1
ATOM 764 C C . GLU A 1 96 ? 16.563 12.752 -14.922 1.00 73.50 96 GLU A C 1
ATOM 766 O O . GLU A 1 96 ? 16.781 12.469 -16.108 1.00 73.50 96 GLU A O 1
ATOM 771 N N . SER A 1 97 ? 15.714 13.718 -14.560 1.00 73.62 97 SER A N 1
ATOM 772 C CA . SER A 1 97 ? 15.105 14.710 -15.462 1.00 73.62 97 SER A CA 1
ATOM 773 C C . SER A 1 97 ? 14.456 14.107 -16.718 1.00 73.62 97 SER A C 1
ATOM 775 O O . SER A 1 97 ? 14.597 14.605 -17.833 1.00 73.62 97 SER A O 1
ATOM 777 N N . CYS A 1 98 ? 13.764 12.972 -16.570 1.00 65.00 98 CYS A N 1
ATOM 778 C CA . CYS A 1 98 ? 13.115 12.285 -17.689 1.00 65.00 98 CYS A CA 1
ATOM 779 C C . CYS A 1 98 ? 11.655 12.736 -17.860 1.00 65.00 98 CYS A C 1
ATOM 781 O O . CYS A 1 98 ? 10.858 12.651 -16.920 1.00 65.00 98 CYS A O 1
ATOM 783 N N . HIS A 1 99 ? 11.252 13.105 -19.082 1.00 61.88 99 HIS A N 1
ATOM 784 C CA . HIS A 1 99 ? 9.908 13.631 -19.356 1.00 61.88 99 HIS A CA 1
ATOM 785 C C . HIS A 1 99 ? 9.116 12.782 -20.361 1.00 61.88 99 HIS A C 1
ATOM 787 O O . HIS A 1 99 ? 9.485 12.620 -21.525 1.00 61.88 99 HIS A O 1
ATOM 793 N N . GLY A 1 100 ? 7.942 12.295 -19.951 1.00 51.34 100 GLY A N 1
ATOM 794 C CA . GLY A 1 100 ? 6.961 11.720 -20.872 1.00 51.34 100 GLY A CA 1
ATOM 795 C C . GLY A 1 100 ? 5.926 12.754 -21.317 1.00 51.34 100 GLY A C 1
ATOM 796 O O . GLY A 1 100 ? 5.015 13.049 -20.558 1.00 51.34 100 GLY A O 1
ATOM 797 N N . ILE A 1 101 ? 6.003 13.243 -22.558 1.00 39.75 101 ILE A N 1
ATOM 798 C CA . ILE A 1 101 ? 5.134 14.333 -23.065 1.00 39.75 101 ILE A CA 1
ATOM 799 C C . ILE A 1 101 ? 3.682 13.859 -23.346 1.00 39.75 101 ILE A C 1
ATOM 801 O O . ILE A 1 101 ? 2.786 14.664 -23.560 1.00 39.75 101 ILE A O 1
ATOM 805 N N . SER A 1 102 ? 3.392 12.551 -23.286 1.00 37.25 102 SER A N 1
ATOM 806 C CA . SER A 1 102 ? 2.026 12.037 -23.546 1.00 37.25 102 SER A CA 1
ATOM 807 C C . SER A 1 102 ? 1.663 10.696 -22.887 1.00 37.25 102 SER A C 1
ATOM 809 O O . SER A 1 102 ? 0.514 10.495 -22.496 1.00 37.25 102 SER A O 1
ATOM 811 N N . TYR A 1 103 ? 2.612 9.769 -22.686 1.00 40.78 103 TYR A N 1
ATOM 812 C CA . TYR A 1 103 ? 2.332 8.464 -22.049 1.00 40.78 103 TYR A CA 1
ATOM 813 C C . TYR A 1 103 ? 3.238 8.059 -20.900 1.00 40.78 103 TYR A C 1
ATOM 815 O O . TYR A 1 103 ? 3.023 6.971 -20.338 1.00 40.78 103 TYR A O 1
ATOM 823 N N . GLY A 1 104 ? 4.166 8.940 -20.531 1.00 50.34 104 GLY A N 1
ATOM 824 C CA . GLY A 1 104 ? 4.992 8.704 -19.373 1.00 50.34 104 GLY A CA 1
ATOM 825 C C . GLY A 1 104 ? 6.098 7.665 -19.553 1.00 50.34 104 GLY A C 1
ATOM 826 O O . GLY A 1 104 ? 6.165 6.991 -20.583 1.00 50.34 104 GLY A O 1
ATOM 827 N N . ILE A 1 105 ? 6.945 7.509 -18.537 1.00 60.97 105 ILE A N 1
ATOM 828 C CA . ILE A 1 105 ? 7.916 6.411 -18.460 1.00 60.97 105 ILE A CA 1
ATOM 829 C C . ILE A 1 105 ? 7.147 5.127 -18.140 1.00 60.97 105 ILE A C 1
ATOM 831 O O . ILE A 1 105 ? 6.510 5.081 -17.093 1.00 60.97 105 ILE A O 1
ATOM 835 N N . ARG A 1 106 ? 7.161 4.101 -19.008 1.00 65.31 106 ARG A N 1
ATOM 836 C CA . ARG A 1 106 ? 6.485 2.821 -18.741 1.00 65.31 106 ARG A CA 1
ATOM 837 C C . ARG A 1 106 ? 7.465 1.692 -18.479 1.00 65.31 106 ARG A C 1
ATOM 839 O O . ARG A 1 106 ? 8.166 1.233 -19.375 1.00 65.31 106 ARG A O 1
ATOM 846 N N . GLU A 1 107 ? 7.423 1.167 -17.271 1.00 65.19 107 GLU A N 1
ATOM 847 C CA . GLU A 1 107 ? 8.310 0.084 -16.871 1.00 65.19 107 GLU A CA 1
ATOM 848 C C . GLU A 1 107 ? 7.509 -1.104 -16.377 1.00 65.19 107 GLU A C 1
ATOM 850 O O . GLU A 1 107 ? 6.557 -0.948 -15.608 1.00 65.19 107 GLU A O 1
ATOM 855 N N . ARG A 1 108 ? 7.866 -2.297 -16.849 1.00 65.62 108 ARG A N 1
ATOM 856 C CA . ARG A 1 108 ? 7.341 -3.537 -16.301 1.00 65.62 108 ARG A CA 1
ATOM 857 C C . ARG A 1 108 ? 8.492 -4.454 -15.930 1.00 65.62 108 ARG A C 1
ATOM 859 O O . ARG A 1 108 ? 9.126 -5.029 -16.810 1.00 65.62 108 ARG A O 1
ATOM 866 N N . VAL A 1 109 ? 8.680 -4.631 -14.633 1.00 62.06 109 VAL A N 1
ATOM 867 C CA . VAL A 1 109 ? 9.630 -5.591 -14.076 1.00 62.06 109 VAL A CA 1
ATOM 868 C C . VAL A 1 109 ? 8.831 -6.810 -13.637 1.00 62.06 109 VAL A C 1
ATOM 870 O O . VAL A 1 109 ? 7.886 -6.685 -12.858 1.00 62.06 109 VAL A O 1
ATOM 873 N N . VAL A 1 110 ? 9.154 -7.982 -14.178 1.00 63.53 110 VAL A N 1
ATOM 874 C CA . VAL A 1 110 ? 8.572 -9.248 -13.720 1.00 63.53 110 VAL A CA 1
ATOM 875 C C . VAL A 1 110 ? 9.692 -10.088 -13.136 1.00 63.53 110 VAL A C 1
ATOM 877 O O . VAL A 1 110 ? 10.626 -10.454 -13.850 1.00 63.53 110 VAL A O 1
ATOM 880 N N . MET A 1 111 ? 9.585 -10.394 -11.845 1.00 57.75 111 MET A N 1
ATOM 881 C CA . MET A 1 111 ? 10.539 -11.255 -11.153 1.00 57.75 111 MET A CA 1
ATOM 882 C C . MET A 1 111 ? 9.847 -12.499 -10.608 1.00 57.75 111 MET A C 1
ATOM 884 O O . MET A 1 111 ? 8.924 -12.412 -9.794 1.00 57.75 111 MET A O 1
ATOM 888 N N . ALA A 1 112 ? 10.333 -13.652 -11.062 1.00 57.78 112 ALA A N 1
ATOM 889 C CA . ALA A 1 112 ? 10.063 -14.958 -10.482 1.00 57.78 112 ALA A CA 1
ATOM 890 C C . ALA A 1 112 ? 11.384 -15.490 -9.903 1.00 57.78 112 ALA A C 1
ATOM 892 O O . ALA A 1 112 ? 12.195 -16.103 -10.600 1.00 57.78 112 ALA A O 1
ATOM 893 N N . SER A 1 113 ? 11.646 -15.165 -8.639 1.00 53.88 113 SER A N 1
ATOM 894 C CA . SER A 1 113 ? 12.871 -15.540 -7.923 1.00 53.88 113 SER A CA 1
ATOM 895 C C . SER A 1 113 ? 12.542 -16.019 -6.512 1.00 53.88 113 SER A C 1
ATOM 897 O O . SER A 1 113 ? 11.479 -15.710 -6.004 1.00 53.88 113 SER A O 1
ATOM 899 N N . GLU A 1 114 ? 13.409 -16.769 -5.839 1.00 56.91 114 GLU A N 1
ATOM 900 C CA . GLU A 1 114 ? 13.220 -17.034 -4.404 1.00 56.91 114 GLU A CA 1
ATOM 901 C C . GLU A 1 114 ? 13.527 -15.771 -3.596 1.00 56.91 114 GLU A C 1
ATOM 903 O O . GLU A 1 114 ? 12.907 -15.500 -2.568 1.00 56.91 114 GLU A O 1
ATOM 908 N N . ARG A 1 115 ? 14.492 -14.981 -4.090 1.00 64.25 115 ARG A N 1
ATOM 909 C CA . ARG A 1 115 ? 14.876 -13.676 -3.555 1.00 64.25 115 ARG A CA 1
ATOM 910 C C . ARG A 1 115 ? 15.067 -12.678 -4.684 1.00 64.25 115 ARG A C 1
ATOM 912 O O . ARG A 1 115 ? 15.969 -12.823 -5.511 1.00 64.25 115 ARG A O 1
ATOM 919 N N . GLY A 1 116 ? 14.231 -11.651 -4.724 1.00 64.12 116 GLY A N 1
ATOM 920 C CA . GLY A 1 116 ? 14.348 -10.559 -5.689 1.00 64.12 116 GLY A CA 1
ATOM 921 C C . GLY A 1 116 ? 14.490 -9.223 -4.979 1.00 64.12 116 GLY A C 1
ATOM 922 O O . GLY A 1 116 ? 13.794 -8.977 -3.994 1.00 64.12 116 GLY A O 1
ATOM 923 N N . LEU A 1 117 ? 15.367 -8.354 -5.476 1.00 71.12 117 LEU A N 1
ATOM 924 C CA . LEU A 1 117 ? 15.361 -6.944 -5.096 1.00 71.12 117 LEU A CA 1
ATOM 925 C C . LEU A 1 117 ? 15.320 -6.078 -6.351 1.00 71.12 117 LEU A C 1
ATOM 927 O O . LEU A 1 117 ? 16.141 -6.253 -7.249 1.00 71.12 117 LEU A O 1
ATOM 931 N N . SER A 1 118 ? 14.383 -5.139 -6.403 1.00 73.75 118 SER A N 1
ATOM 932 C CA . SER A 1 118 ? 14.328 -4.131 -7.463 1.00 73.75 118 SER A CA 1
ATOM 933 C C . SER A 1 118 ? 14.412 -2.742 -6.856 1.00 73.75 118 SER A C 1
ATOM 935 O O . SER A 1 118 ? 13.596 -2.393 -6.003 1.00 73.75 118 SER A O 1
ATOM 937 N N . TRP A 1 119 ? 15.369 -1.951 -7.316 1.00 75.75 119 TRP A N 1
ATOM 938 C CA . TRP A 1 119 ? 15.632 -0.607 -6.825 1.00 75.75 119 TRP A CA 1
ATOM 939 C C . TRP A 1 119 ? 15.422 0.398 -7.952 1.00 75.75 119 TRP A C 1
ATOM 941 O O . TRP A 1 119 ? 16.009 0.273 -9.029 1.00 75.75 119 TRP A O 1
ATOM 951 N N . HIS A 1 120 ? 14.580 1.397 -7.704 1.00 79.00 120 HIS A N 1
ATOM 952 C CA . HIS A 1 120 ? 14.305 2.479 -8.642 1.00 79.00 120 HIS A CA 1
ATOM 953 C C . HIS A 1 120 ? 14.556 3.822 -7.957 1.00 79.00 120 HIS A C 1
ATOM 955 O O . HIS A 1 120 ? 13.821 4.194 -7.047 1.00 79.00 120 HIS A O 1
ATOM 961 N N . GLN A 1 121 ? 15.550 4.568 -8.428 1.00 84.56 121 GLN A N 1
ATOM 962 C CA . GLN A 1 121 ? 15.869 5.913 -7.951 1.00 84.56 121 GLN A CA 1
ATOM 963 C C . GLN A 1 121 ? 15.566 6.921 -9.055 1.00 84.56 121 GLN A C 1
ATOM 965 O O . GLN A 1 121 ? 16.046 6.750 -10.181 1.00 84.56 121 GLN A O 1
ATOM 970 N N . ARG A 1 122 ? 14.743 7.943 -8.774 1.00 83.00 122 ARG A N 1
ATOM 971 C CA . ARG A 1 122 ? 14.432 8.982 -9.766 1.00 83.00 122 ARG A CA 1
ATOM 972 C C . ARG A 1 122 ? 14.324 10.394 -9.239 1.00 83.00 122 ARG A C 1
ATOM 974 O O . ARG A 1 122 ? 13.654 10.633 -8.245 1.00 83.00 122 ARG A O 1
ATOM 981 N N . GLU A 1 123 ? 14.806 11.328 -10.041 1.00 86.25 123 GLU A N 1
ATOM 982 C CA . GLU A 1 123 ? 14.770 12.756 -9.737 1.00 86.25 123 GLU A CA 1
ATOM 983 C C . GLU A 1 123 ? 14.149 13.528 -10.905 1.00 86.25 123 GLU A C 1
ATOM 985 O O . GLU A 1 123 ? 14.395 13.212 -12.075 1.00 86.25 123 GLU A O 1
ATOM 990 N N . GLY A 1 124 ? 13.265 14.485 -10.608 1.00 81.00 124 GLY A N 1
ATOM 991 C CA . GLY A 1 124 ? 12.686 15.403 -11.601 1.00 81.00 124 GLY A CA 1
ATOM 992 C C . GLY A 1 124 ? 11.905 14.729 -12.739 1.00 81.00 124 GLY A C 1
ATOM 993 O O . GLY A 1 124 ? 11.785 15.272 -13.835 1.00 81.00 124 GLY A O 1
ATOM 994 N N . CYS A 1 125 ? 11.411 13.505 -12.539 1.00 78.94 125 CYS A N 1
ATOM 995 C CA . CYS A 1 125 ? 10.791 12.725 -13.610 1.00 78.94 125 CYS A CA 1
ATOM 996 C C . CYS A 1 125 ? 9.281 12.986 -13.736 1.00 78.94 125 CYS A C 1
ATOM 998 O O . CYS A 1 125 ? 8.552 13.038 -12.744 1.00 78.94 125 CYS A O 1
ATOM 1000 N N . HIS A 1 126 ? 8.776 13.032 -14.974 1.00 78.75 126 HIS A N 1
ATOM 1001 C CA . HIS A 1 126 ? 7.361 13.284 -15.269 1.00 78.75 126 HIS A CA 1
ATOM 1002 C C . HIS A 1 126 ? 6.666 12.105 -15.965 1.00 78.75 126 HIS A C 1
ATOM 1004 O O . HIS A 1 126 ? 7.156 11.534 -16.944 1.00 78.75 126 HIS A O 1
ATOM 1010 N N . GLY A 1 127 ? 5.458 11.785 -15.495 1.00 76.88 127 GLY A N 1
ATOM 1011 C CA . GLY A 1 127 ? 4.577 10.781 -16.085 1.00 76.88 127 GLY A CA 1
ATOM 1012 C C . GLY A 1 127 ? 4.990 9.343 -15.770 1.00 76.88 127 GLY A C 1
ATOM 1013 O O . GLY A 1 127 ? 4.908 8.476 -16.622 1.00 76.88 127 GLY A O 1
ATOM 1014 N N . ILE A 1 128 ? 5.478 9.030 -14.581 1.00 78.19 128 ILE A N 1
ATOM 1015 C CA . ILE A 1 128 ? 5.937 7.666 -14.282 1.00 78.19 128 ILE A CA 1
ATOM 1016 C C . ILE A 1 128 ? 4.758 6.669 -14.272 1.00 78.19 128 ILE A C 1
ATOM 1018 O O . ILE A 1 128 ? 3.710 6.926 -13.684 1.00 78.19 128 ILE A O 1
ATOM 1022 N N . ARG A 1 129 ? 4.908 5.522 -14.941 1.00 79.06 129 ARG A N 1
ATOM 1023 C CA . ARG A 1 129 ? 3.948 4.409 -14.998 1.00 79.06 129 ARG A CA 1
ATOM 1024 C C . ARG A 1 129 ? 4.674 3.077 -14.859 1.00 79.06 129 ARG A C 1
ATOM 1026 O O . ARG A 1 129 ? 5.067 2.482 -15.857 1.00 79.06 129 ARG A O 1
ATOM 1033 N N . GLU A 1 130 ? 4.800 2.571 -13.648 1.00 73.88 130 GLU A N 1
ATOM 1034 C CA . GLU A 1 130 ? 5.575 1.356 -13.396 1.00 73.88 130 GLU A CA 1
ATOM 1035 C C . GLU A 1 130 ? 4.691 0.245 -12.851 1.00 73.88 130 GLU A C 1
ATOM 1037 O O . GLU A 1 130 ? 3.738 0.476 -12.107 1.00 73.88 130 GLU A O 1
ATOM 1042 N N . SER A 1 131 ? 4.979 -0.979 -13.262 1.00 70.06 131 SER A N 1
ATOM 1043 C CA . SER A 1 131 ? 4.336 -2.162 -12.718 1.00 70.06 131 SER A CA 1
ATOM 1044 C C . SER A 1 131 ? 5.386 -3.206 -12.418 1.00 70.06 131 SER A C 1
ATOM 1046 O O . SER A 1 131 ? 5.944 -3.787 -13.349 1.00 70.06 131 SER A O 1
ATOM 1048 N N . VAL A 1 132 ? 5.615 -3.461 -11.139 1.00 65.38 132 VAL A N 1
ATOM 1049 C CA . VAL A 1 132 ? 6.381 -4.620 -10.706 1.00 65.38 132 VAL A CA 1
ATOM 1050 C C . VAL A 1 132 ? 5.386 -5.770 -10.517 1.00 65.38 132 VAL A C 1
ATOM 1052 O O . VAL A 1 132 ? 4.286 -5.575 -10.002 1.00 65.38 132 VAL A O 1
ATOM 1055 N N . VAL A 1 133 ? 5.696 -6.956 -11.029 1.00 63.19 133 VAL A N 1
ATOM 1056 C CA . VAL A 1 133 ? 4.919 -8.180 -10.781 1.00 63.19 133 VAL A CA 1
ATOM 1057 C C . VAL A 1 133 ? 5.880 -9.192 -10.189 1.00 63.19 133 VAL A C 1
ATOM 1059 O O . VAL A 1 133 ? 6.884 -9.524 -10.816 1.00 63.19 133 VAL A O 1
ATOM 1062 N N . MET A 1 134 ? 5.592 -9.642 -8.970 1.00 61.72 134 MET A N 1
ATOM 1063 C CA . MET A 1 134 ? 6.515 -10.460 -8.185 1.00 61.72 134 MET A CA 1
ATOM 1064 C C . MET A 1 134 ? 5.801 -11.738 -7.754 1.00 61.72 134 MET A C 1
ATOM 1066 O O . MET A 1 134 ? 4.768 -11.668 -7.093 1.00 61.72 134 MET A O 1
ATOM 1070 N N . ALA A 1 135 ? 6.333 -12.886 -8.170 1.00 55.53 135 ALA A N 1
ATOM 1071 C CA . ALA A 1 135 ? 5.857 -14.213 -7.784 1.00 55.53 135 ALA A CA 1
ATOM 1072 C C . ALA A 1 135 ? 7.002 -14.923 -7.054 1.00 55.53 135 ALA A C 1
ATOM 1074 O O . ALA A 1 135 ? 7.920 -15.434 -7.693 1.00 55.53 135 ALA A O 1
ATOM 1075 N N . SER A 1 136 ? 7.017 -14.823 -5.723 1.00 56.31 136 SER A N 1
ATOM 1076 C CA . SER A 1 136 ? 8.162 -15.206 -4.894 1.00 56.31 136 SER A CA 1
ATOM 1077 C C . SER A 1 136 ? 7.835 -15.143 -3.402 1.00 56.31 136 SER A C 1
ATOM 1079 O O . SER A 1 136 ? 6.986 -14.358 -2.981 1.00 56.31 136 SER A O 1
ATOM 1081 N N . GLU A 1 137 ? 8.572 -15.913 -2.604 1.00 55.22 137 GLU A N 1
ATOM 1082 C CA . GLU A 1 137 ? 8.464 -15.944 -1.146 1.00 55.22 137 GLU A CA 1
ATOM 1083 C C . GLU A 1 137 ? 9.124 -14.743 -0.443 1.00 55.22 137 GLU A C 1
ATOM 1085 O O . GLU A 1 137 ? 8.713 -14.383 0.663 1.00 55.22 137 GLU A O 1
ATOM 1090 N N . ARG A 1 138 ? 10.153 -14.111 -1.038 1.00 65.00 138 ARG A N 1
ATOM 1091 C CA . ARG A 1 138 ? 10.923 -13.019 -0.404 1.00 65.00 138 ARG A CA 1
ATOM 1092 C C . ARG A 1 138 ? 11.373 -11.967 -1.415 1.00 65.00 138 ARG A C 1
ATOM 1094 O O . ARG A 1 138 ? 12.471 -12.045 -1.963 1.00 65.00 138 ARG A O 1
ATOM 1101 N N . VAL A 1 139 ? 10.563 -10.928 -1.617 1.00 64.06 139 VAL A N 1
ATOM 1102 C CA . VAL A 1 139 ? 10.895 -9.847 -2.562 1.00 64.06 139 VAL A CA 1
ATOM 1103 C C . VAL A 1 139 ? 10.693 -8.479 -1.957 1.00 64.06 139 VAL A C 1
ATOM 1105 O O . VAL A 1 139 ? 9.705 -8.240 -1.264 1.00 64.06 139 VAL A O 1
ATOM 1108 N N . LEU A 1 140 ? 11.615 -7.573 -2.275 1.00 72.88 140 LEU A N 1
ATOM 1109 C CA . LEU A 1 140 ? 11.493 -6.157 -1.958 1.00 72.88 140 LEU A CA 1
ATOM 1110 C C . LEU A 1 140 ? 11.662 -5.331 -3.231 1.00 72.88 140 LEU A C 1
ATOM 1112 O O . LEU A 1 140 ? 12.642 -5.466 -3.960 1.00 72.88 140 LEU A O 1
ATOM 1116 N N . SER A 1 141 ? 10.702 -4.451 -3.471 1.00 78.75 141 SER A N 1
ATOM 1117 C CA . SER A 1 141 ? 10.804 -3.379 -4.451 1.00 78.75 141 SER A CA 1
ATOM 1118 C C . SER A 1 141 ? 10.913 -2.052 -3.705 1.00 78.75 141 SER A C 1
ATOM 1120 O O . SER A 1 141 ? 10.026 -1.720 -2.916 1.00 78.75 141 SER A O 1
ATOM 1122 N N . TRP A 1 142 ? 12.008 -1.322 -3.922 1.00 83.75 142 TRP A N 1
ATOM 1123 C CA . TRP A 1 142 ? 12.284 -0.047 -3.265 1.00 83.75 142 TRP A CA 1
ATOM 1124 C C . TRP A 1 142 ? 12.348 1.097 -4.268 1.00 83.75 142 TRP A C 1
ATOM 1126 O O . TRP A 1 142 ? 13.067 1.026 -5.267 1.00 83.75 142 TRP A O 1
ATOM 1136 N N . HIS A 1 143 ? 11.546 2.132 -4.030 1.00 88.12 143 HIS A N 1
ATOM 1137 C CA . HIS A 1 143 ? 11.413 3.283 -4.917 1.00 88.12 143 HIS A CA 1
ATOM 1138 C C . HIS A 1 143 ? 11.778 4.571 -4.177 1.00 88.12 143 HIS A C 1
ATOM 1140 O O . HIS A 1 143 ? 11.035 5.001 -3.298 1.00 88.12 143 HIS A O 1
ATOM 1146 N N . GLN A 1 144 ? 12.852 5.234 -4.589 1.00 92.31 144 GLN A N 1
ATOM 1147 C CA . GLN A 1 144 ? 13.253 6.542 -4.077 1.00 92.31 144 GLN A CA 1
ATOM 1148 C C . GLN A 1 144 ? 12.993 7.611 -5.137 1.00 92.31 144 GLN A C 1
ATOM 1150 O O . GLN A 1 144 ? 13.387 7.446 -6.297 1.00 92.31 144 GLN A O 1
ATOM 1155 N N . ARG A 1 145 ? 12.258 8.673 -4.787 1.00 91.69 145 ARG A N 1
ATOM 1156 C CA . ARG A 1 145 ? 11.852 9.698 -5.757 1.00 91.69 145 ARG A CA 1
ATOM 1157 C C . ARG A 1 145 ? 11.888 11.113 -5.202 1.00 91.69 145 ARG A C 1
ATOM 1159 O O . ARG A 1 145 ? 11.212 11.389 -4.219 1.00 91.69 145 ARG A O 1
ATOM 1166 N N . GLU A 1 146 ? 12.512 12.026 -5.931 1.00 94.19 146 GLU A N 1
ATOM 1167 C CA . GLU A 1 146 ? 12.506 13.456 -5.611 1.00 94.19 146 GLU A CA 1
ATOM 1168 C C . GLU A 1 146 ? 11.925 14.276 -6.770 1.00 94.19 146 GLU A C 1
ATOM 1170 O O . GLU A 1 146 ? 12.180 13.993 -7.945 1.00 94.19 146 GLU A O 1
ATOM 1175 N N . GLY A 1 147 ? 11.075 15.259 -6.457 1.00 91.44 147 GLY A N 1
ATOM 1176 C CA . GLY A 1 147 ? 10.571 16.233 -7.435 1.00 91.44 147 GLY A CA 1
ATOM 1177 C C . GLY A 1 147 ? 9.812 15.617 -8.618 1.00 91.44 147 GLY A C 1
ATOM 1178 O O . GLY A 1 147 ? 9.749 16.190 -9.702 1.00 91.44 147 GLY A O 1
ATOM 1179 N N . CYS A 1 148 ? 9.274 14.405 -8.461 1.00 88.69 148 CYS A N 1
ATOM 1180 C CA . CYS A 1 148 ? 8.634 13.674 -9.550 1.00 88.69 148 CYS A CA 1
ATOM 1181 C C . CYS A 1 148 ? 7.136 14.004 -9.658 1.00 88.69 148 CYS A C 1
ATOM 1183 O O . CYS A 1 148 ? 6.423 14.118 -8.657 1.00 88.69 148 CYS A O 1
ATOM 1185 N N . HIS A 1 149 ? 6.612 14.046 -10.885 1.00 87.38 149 HIS A N 1
ATOM 1186 C CA . HIS A 1 149 ? 5.214 14.392 -11.155 1.00 87.38 149 HIS A CA 1
ATOM 1187 C C . HIS A 1 149 ? 4.473 13.306 -11.945 1.00 87.38 149 HIS A C 1
ATOM 1189 O O . HIS A 1 149 ? 5.000 12.703 -12.879 1.00 87.38 149 HIS A O 1
ATOM 1195 N N . GLY A 1 150 ? 3.195 13.093 -11.622 1.00 87.12 150 GLY A N 1
ATOM 1196 C CA . GLY A 1 150 ? 2.303 12.214 -12.383 1.00 87.12 150 GLY A CA 1
ATOM 1197 C C . GLY A 1 150 ? 2.703 10.743 -12.295 1.00 87.12 150 GLY A C 1
ATOM 1198 O O . GLY A 1 150 ? 2.881 10.086 -13.320 1.00 87.12 150 GLY A O 1
ATOM 1199 N N . ILE A 1 151 ? 2.850 10.237 -11.071 1.00 88.38 151 ILE A N 1
ATOM 1200 C CA . ILE A 1 151 ? 3.381 8.903 -10.786 1.00 88.38 151 ILE A CA 1
ATOM 1201 C C . ILE A 1 151 ? 2.241 7.896 -10.642 1.00 88.38 151 ILE A C 1
ATOM 1203 O O . ILE A 1 151 ? 1.297 8.117 -9.884 1.00 88.38 151 ILE A O 1
ATOM 1207 N N . ARG A 1 152 ? 2.325 6.760 -11.334 1.00 88.50 152 ARG A N 1
ATOM 1208 C CA . ARG A 1 152 ? 1.390 5.641 -11.212 1.00 88.50 152 ARG A CA 1
ATOM 1209 C C . ARG A 1 152 ? 2.140 4.324 -11.110 1.00 88.50 152 ARG A C 1
ATOM 1211 O O . ARG A 1 152 ? 2.756 3.907 -12.079 1.00 88.50 152 ARG A O 1
ATOM 1218 N N . GLU A 1 153 ? 2.032 3.645 -9.978 1.00 85.12 153 GLU A N 1
ATOM 1219 C CA . GLU A 1 153 ? 2.857 2.468 -9.695 1.00 85.12 153 GLU A CA 1
ATOM 1220 C C . GLU A 1 153 ? 2.055 1.318 -9.112 1.00 85.12 153 GLU A C 1
ATOM 1222 O O . GLU A 1 153 ? 1.037 1.530 -8.443 1.00 85.12 153 GLU A O 1
ATOM 1227 N N . THR A 1 154 ? 2.509 0.094 -9.383 1.00 82.06 154 THR A N 1
ATOM 1228 C CA . THR A 1 154 ? 1.950 -1.116 -8.783 1.00 82.06 154 THR A CA 1
ATOM 1229 C C . THR A 1 154 ? 3.028 -2.042 -8.226 1.00 82.06 154 THR A C 1
ATOM 1231 O O . THR A 1 154 ? 4.048 -2.236 -8.882 1.00 82.06 154 THR A O 1
ATOM 1234 N N . ALA A 1 155 ? 2.728 -2.653 -7.075 1.00 69.06 155 ALA A N 1
ATOM 1235 C CA . ALA A 1 155 ? 3.565 -3.588 -6.313 1.00 69.06 155 ALA A CA 1
ATOM 1236 C C . ALA A 1 155 ? 4.912 -3.007 -5.849 1.00 69.06 155 ALA A C 1
ATOM 1238 O O . ALA A 1 155 ? 5.965 -3.630 -5.981 1.00 69.06 155 ALA A O 1
ATOM 1239 N N . VAL A 1 156 ? 4.855 -1.802 -5.290 1.00 72.44 156 VAL A N 1
ATOM 1240 C CA . VAL A 1 156 ? 5.983 -1.162 -4.613 1.00 72.44 156 VAL A CA 1
ATOM 1241 C C . VAL A 1 156 ? 5.893 -1.499 -3.132 1.00 72.44 156 VAL A C 1
ATOM 1243 O O . VAL A 1 156 ? 4.910 -1.165 -2.482 1.00 72.44 156 VAL A O 1
ATOM 1246 N N . MET A 1 157 ? 6.881 -2.216 -2.621 1.00 80.25 157 MET A N 1
ATOM 1247 C CA . MET A 1 157 ? 6.903 -2.675 -1.234 1.00 80.25 157 MET A CA 1
ATOM 1248 C C . MET A 1 157 ? 7.380 -1.586 -0.296 1.00 80.25 157 MET A C 1
ATOM 1250 O O . MET A 1 157 ? 6.889 -1.455 0.820 1.00 80.25 157 MET A O 1
ATOM 1254 N N . ALA A 1 158 ? 8.343 -0.799 -0.753 1.00 87.56 158 ALA A N 1
ATOM 1255 C CA . ALA A 1 158 ? 8.849 0.301 0.018 1.00 87.56 158 ALA A CA 1
ATOM 1256 C C . ALA A 1 158 ? 9.138 1.513 -0.864 1.00 87.56 158 ALA A C 1
ATOM 1258 O O . ALA A 1 158 ? 9.599 1.381 -1.998 1.00 87.56 158 ALA A O 1
ATOM 1259 N N . SER A 1 159 ? 8.837 2.708 -0.361 1.00 91.69 159 SER A N 1
ATOM 1260 C CA . SER A 1 159 ? 9.125 3.932 -1.100 1.00 91.69 159 SER A CA 1
ATOM 1261 C C . SER A 1 159 ? 9.458 5.116 -0.210 1.00 91.69 159 SER A C 1
ATOM 1263 O O . SER A 1 159 ? 8.767 5.340 0.783 1.00 91.69 159 SER A O 1
ATOM 1265 N N . GLU A 1 160 ? 10.390 5.943 -0.661 1.00 95.31 160 GLU A N 1
ATOM 1266 C CA . GLU A 1 160 ? 10.700 7.261 -0.106 1.00 95.31 160 GLU A CA 1
ATOM 1267 C C . GLU A 1 160 ? 10.436 8.312 -1.167 1.00 95.31 160 GLU A C 1
ATOM 1269 O O . GLU A 1 160 ? 10.884 8.167 -2.310 1.00 95.31 160 GLU A O 1
ATOM 1274 N N . ARG A 1 161 ? 9.657 9.344 -0.831 1.00 95.69 161 ARG A N 1
ATOM 1275 C CA . ARG A 1 161 ? 9.336 10.397 -1.791 1.00 95.69 161 ARG A CA 1
ATOM 1276 C C . ARG A 1 161 ? 9.371 11.785 -1.194 1.00 95.69 161 ARG A C 1
ATOM 1278 O O . ARG A 1 161 ? 8.700 12.040 -0.200 1.00 95.69 161 ARG A O 1
ATOM 1285 N N . GLU A 1 162 ? 10.008 12.697 -1.906 1.00 96.62 162 GLU A N 1
ATOM 1286 C CA . GLU A 1 162 ? 10.131 14.093 -1.507 1.00 96.62 162 GLU A CA 1
ATOM 1287 C C . GLU A 1 162 ? 9.605 15.008 -2.610 1.00 96.62 162 GLU A C 1
ATOM 1289 O O . GLU A 1 162 ? 9.869 14.798 -3.800 1.00 96.62 162 GLU A O 1
ATOM 1294 N N . ARG A 1 163 ? 8.790 15.997 -2.222 1.00 96.19 163 ARG A N 1
ATOM 1295 C CA . ARG A 1 163 ? 8.247 17.045 -3.111 1.00 96.19 163 ARG A CA 1
ATOM 1296 C C . ARG A 1 163 ? 7.607 16.504 -4.400 1.00 96.19 163 ARG A C 1
ATOM 1298 O O . ARG A 1 163 ? 7.673 17.110 -5.466 1.00 96.19 163 ARG A O 1
ATOM 1305 N N . CYS A 1 164 ? 6.987 15.327 -4.324 1.00 94.75 164 CYS A N 1
ATOM 1306 C CA . CYS A 1 164 ? 6.375 14.666 -5.473 1.00 94.75 164 CYS A CA 1
ATOM 1307 C C . CYS A 1 164 ? 4.887 15.027 -5.614 1.00 94.75 164 CYS A C 1
ATOM 1309 O O . CYS A 1 164 ? 4.159 15.151 -4.626 1.00 94.75 164 CYS A O 1
ATOM 1311 N N . HIS A 1 165 ? 4.387 15.090 -6.852 1.00 93.31 165 HIS A N 1
ATOM 1312 C CA . HIS A 1 165 ? 2.995 15.453 -7.138 1.00 93.31 165 HIS A CA 1
ATOM 1313 C C . HIS A 1 165 ? 2.244 14.393 -7.951 1.00 93.31 165 HIS A C 1
ATOM 1315 O O . HIS A 1 165 ? 2.762 13.795 -8.895 1.00 93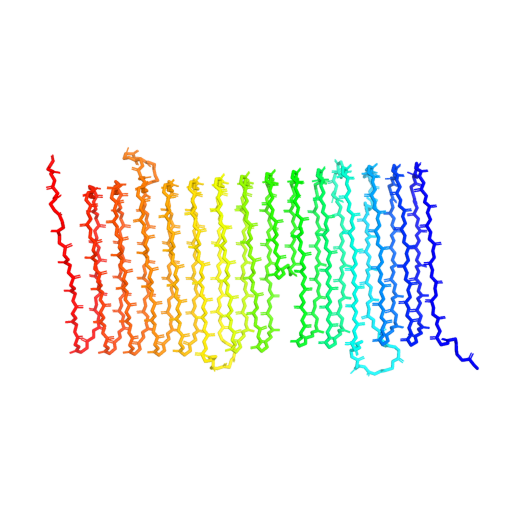.31 165 HIS A O 1
ATOM 1321 N N . GLY A 1 166 ? 0.955 14.220 -7.650 1.00 93.38 166 GLY A N 1
ATOM 1322 C CA . GLY A 1 166 ? 0.044 13.399 -8.450 1.00 93.38 166 GLY A CA 1
ATOM 1323 C C . GLY A 1 166 ? 0.381 11.912 -8.378 1.00 93.38 166 GLY A C 1
ATOM 1324 O O . GLY A 1 166 ? 0.587 11.266 -9.405 1.00 93.38 166 GLY A O 1
ATOM 1325 N N . ILE A 1 167 ? 0.435 11.378 -7.161 1.00 93.69 167 ILE A N 1
ATOM 1326 C CA . ILE A 1 167 ? 0.885 10.016 -6.871 1.00 93.69 167 ILE A CA 1
ATOM 1327 C C . ILE A 1 167 ? -0.308 9.058 -6.856 1.00 93.69 167 ILE A C 1
ATOM 1329 O O . ILE A 1 167 ? -1.313 9.303 -6.188 1.00 93.69 167 ILE A O 1
ATOM 1333 N N . ARG A 1 168 ? -0.205 7.945 -7.585 1.00 92.81 168 ARG A N 1
ATOM 1334 C CA . ARG A 1 168 ? -1.178 6.846 -7.600 1.00 92.81 168 ARG A CA 1
ATOM 1335 C C . ARG A 1 168 ? -0.480 5.506 -7.446 1.00 92.81 168 ARG A C 1
ATOM 1337 O O . ARG A 1 168 ? -0.031 4.929 -8.428 1.00 92.81 168 ARG A O 1
ATOM 1344 N N . GLU A 1 169 ? -0.452 4.984 -6.238 1.00 90.12 169 GLU A N 1
ATOM 1345 C CA . GLU A 1 169 ? 0.278 3.765 -5.914 1.00 90.12 169 GLU A CA 1
ATOM 1346 C C . GLU A 1 169 ? -0.675 2.658 -5.469 1.00 90.12 169 GLU A C 1
ATOM 1348 O O . GLU A 1 169 ? -1.698 2.905 -4.822 1.00 90.12 169 GLU A O 1
ATOM 1353 N N . ARG A 1 170 ? -0.384 1.429 -5.893 1.00 87.75 170 ARG A N 1
ATOM 1354 C CA . ARG A 1 170 ? -1.152 0.250 -5.506 1.00 87.75 170 ARG A CA 1
ATOM 1355 C C . ARG A 1 170 ? -0.219 -0.890 -5.144 1.00 87.75 170 ARG A C 1
ATOM 1357 O O . ARG A 1 170 ? 0.427 -1.448 -6.022 1.00 87.75 170 ARG A O 1
ATOM 1364 N N . VAL A 1 171 ? -0.249 -1.317 -3.897 1.00 81.94 171 VAL A N 1
ATOM 1365 C CA . VAL A 1 171 ? 0.437 -2.523 -3.441 1.00 81.94 171 VAL A CA 1
ATOM 1366 C C . VAL A 1 171 ? -0.587 -3.649 -3.402 1.00 81.94 171 VAL A C 1
ATOM 1368 O O . VAL A 1 171 ? -1.673 -3.482 -2.851 1.00 81.94 171 VAL A O 1
ATOM 1371 N N . VAL A 1 172 ? -0.281 -4.768 -4.053 1.00 78.50 172 VAL A N 1
ATOM 1372 C CA . VAL A 1 172 ? -1.040 -6.014 -3.912 1.00 78.50 172 VAL A CA 1
ATOM 1373 C C . VAL A 1 172 ? -0.022 -7.100 -3.636 1.00 78.50 172 VAL A C 1
ATOM 1375 O O . VAL A 1 172 ? 0.851 -7.332 -4.469 1.00 78.50 172 VAL A O 1
ATOM 1378 N N . MET A 1 173 ? -0.121 -7.721 -2.468 1.00 74.06 173 MET A N 1
ATOM 1379 C CA . MET A 1 173 ? 0.820 -8.736 -2.019 1.00 74.06 173 MET A CA 1
ATOM 1380 C C . MET A 1 173 ? 0.083 -9.930 -1.429 1.00 74.06 173 MET A C 1
ATOM 1382 O O . MET A 1 173 ? -0.805 -9.753 -0.598 1.00 74.06 173 MET A O 1
ATOM 1386 N N . ALA A 1 174 ? 0.516 -11.126 -1.825 1.00 74.62 174 ALA A N 1
ATOM 1387 C CA . ALA A 1 174 ? 0.257 -12.366 -1.114 1.00 74.62 174 ALA A CA 1
ATOM 1388 C C . ALA A 1 174 ? 1.606 -12.993 -0.739 1.00 74.62 174 ALA A C 1
ATOM 1390 O O . ALA A 1 174 ? 2.416 -13.252 -1.628 1.00 74.62 174 ALA A O 1
ATOM 1391 N N . SER A 1 175 ? 1.883 -13.162 0.552 1.00 70.94 175 SER A N 1
ATOM 1392 C CA . SER A 1 175 ? 3.142 -13.743 1.040 1.00 70.94 175 SER A CA 1
ATOM 1393 C C . SER A 1 175 ? 2.998 -14.239 2.478 1.00 70.94 175 SER A C 1
ATOM 1395 O O . SER A 1 175 ? 2.053 -13.882 3.170 1.00 70.94 175 SER A O 1
ATOM 1397 N N . GLU A 1 176 ? 3.943 -15.038 2.974 1.00 71.44 176 GLU A N 1
ATOM 1398 C CA . GLU A 1 176 ? 3.961 -15.397 4.402 1.00 71.44 176 GLU A CA 1
ATOM 1399 C C . GLU A 1 176 ? 4.270 -14.192 5.302 1.00 71.44 176 GLU A C 1
ATOM 1401 O O . GLU A 1 176 ? 3.761 -14.073 6.419 1.00 71.44 176 GLU A O 1
ATOM 1406 N N . ARG A 1 177 ? 5.141 -13.299 4.818 1.00 76.12 177 ARG A N 1
ATOM 1407 C CA . ARG A 1 177 ? 5.552 -12.065 5.490 1.00 76.12 177 ARG A CA 1
ATOM 1408 C C . ARG A 1 177 ? 5.391 -10.912 4.516 1.00 76.12 177 ARG A C 1
ATOM 1410 O O . ARG A 1 177 ? 6.191 -10.747 3.595 1.00 76.12 177 ARG A O 1
ATOM 1417 N N . GLY A 1 178 ? 4.338 -10.137 4.713 1.00 74.00 178 GLY A N 1
ATOM 1418 C CA . GLY A 1 178 ? 4.029 -8.970 3.906 1.00 74.00 178 GLY A CA 1
ATOM 1419 C C . GLY A 1 178 ? 4.499 -7.720 4.630 1.00 74.00 178 GLY A C 1
ATOM 1420 O O . GLY A 1 178 ? 4.149 -7.513 5.790 1.00 74.00 178 GLY A O 1
ATOM 1421 N N . LEU A 1 179 ? 5.303 -6.903 3.955 1.00 79.81 179 LEU A N 1
ATOM 1422 C CA . LEU A 1 179 ? 5.824 -5.643 4.480 1.00 79.81 179 LEU A CA 1
ATOM 1423 C C . LEU A 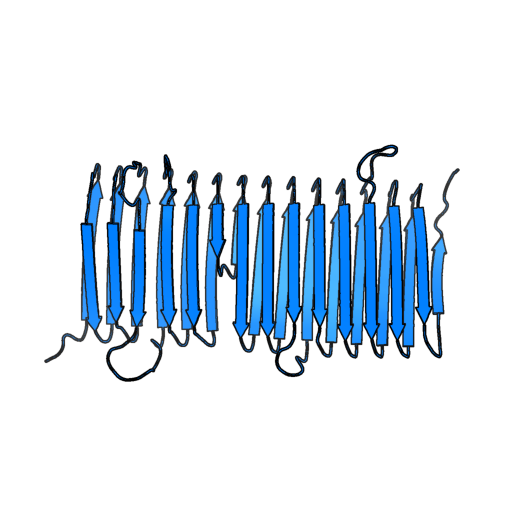1 179 ? 5.495 -4.528 3.491 1.00 79.81 179 LEU A C 1
ATOM 1425 O O . LEU A 1 179 ? 5.820 -4.648 2.317 1.00 79.81 179 LEU A O 1
ATOM 1429 N N . SER A 1 180 ? 4.888 -3.440 3.946 1.00 86.19 180 SER A N 1
ATOM 1430 C CA . SER A 1 180 ? 4.759 -2.223 3.148 1.00 86.19 180 SER A CA 1
ATOM 1431 C C . SER A 1 180 ? 5.242 -1.019 3.938 1.00 86.19 180 SER A C 1
ATOM 1433 O O . SER A 1 180 ? 4.831 -0.822 5.081 1.00 86.19 180 SER A O 1
ATOM 1435 N N . TRP A 1 181 ? 6.117 -0.215 3.343 1.00 91.19 181 TRP A N 1
ATOM 1436 C CA . TRP A 1 181 ? 6.787 0.876 4.042 1.00 91.19 181 TRP A CA 1
ATOM 1437 C C . TRP A 1 181 ? 6.867 2.124 3.167 1.00 91.19 181 TRP A C 1
ATOM 1439 O O . TRP A 1 181 ? 7.522 2.124 2.133 1.00 91.19 181 TRP A O 1
ATOM 1449 N N . HIS A 1 182 ? 6.207 3.210 3.554 1.00 93.06 182 HIS A N 1
ATOM 1450 C CA . HIS A 1 182 ? 6.152 4.408 2.717 1.00 93.06 182 HIS A CA 1
ATOM 1451 C C . HIS A 1 182 ? 6.461 5.673 3.518 1.00 93.06 182 HIS A C 1
ATOM 1453 O O . HIS A 1 182 ? 5.708 6.045 4.420 1.00 93.06 182 HIS A O 1
ATOM 1459 N N . GLN A 1 183 ? 7.534 6.368 3.136 1.00 97.00 183 GLN A N 1
ATOM 1460 C CA . GLN A 1 183 ? 7.879 7.701 3.627 1.00 97.00 183 GLN A CA 1
ATOM 1461 C C . GLN A 1 183 ? 7.595 8.763 2.579 1.00 97.00 183 GLN A C 1
ATOM 1463 O O . GLN A 1 183 ? 7.916 8.586 1.400 1.00 97.00 183 GLN A O 1
ATOM 1468 N N . ARG A 1 184 ? 6.967 9.865 2.998 1.00 97.00 184 ARG A N 1
ATOM 1469 C CA . ARG A 1 184 ? 6.680 10.992 2.109 1.00 97.00 184 ARG A CA 1
ATOM 1470 C C . ARG A 1 184 ? 6.841 12.337 2.794 1.00 97.00 184 ARG A C 1
ATOM 1472 O O . ARG A 1 184 ? 6.204 12.574 3.816 1.00 97.00 184 ARG A O 1
ATOM 1479 N N . GLU A 1 185 ? 7.560 13.241 2.151 1.00 97.81 185 GLU A N 1
ATOM 1480 C CA . GLU A 1 185 ? 7.741 14.617 2.605 1.00 97.81 185 GLU A CA 1
ATOM 1481 C C . GLU A 1 185 ? 7.281 15.603 1.528 1.00 97.81 185 GLU A C 1
ATOM 1483 O O . GLU A 1 185 ? 7.571 15.430 0.339 1.00 97.81 185 GLU A O 1
ATOM 1488 N N . GLY A 1 186 ? 6.489 16.606 1.917 1.00 96.81 186 GLY A N 1
ATOM 1489 C CA . GLY A 1 186 ? 6.057 17.690 1.026 1.00 96.81 186 GLY A CA 1
ATOM 1490 C C . GLY A 1 186 ? 5.306 17.223 -0.228 1.00 96.81 186 GLY A C 1
ATOM 1491 O O . GLY A 1 186 ? 5.323 17.891 -1.258 1.00 96.81 186 GLY A O 1
ATOM 1492 N N . CYS A 1 187 ? 4.699 16.034 -0.203 1.00 96.94 187 CYS A N 1
ATOM 1493 C CA . CYS A 1 187 ? 4.057 15.447 -1.376 1.00 96.94 187 CYS A CA 1
ATOM 1494 C C . CYS A 1 187 ? 2.596 15.894 -1.514 1.00 96.94 187 CYS A C 1
ATOM 1496 O O . CYS A 1 187 ? 1.851 15.986 -0.534 1.00 96.94 187 CYS A O 1
ATOM 1498 N N . HIS A 1 188 ? 2.135 16.056 -2.757 1.00 95.00 188 HIS A N 1
ATOM 1499 C CA . HIS A 1 188 ? 0.780 16.522 -3.057 1.00 95.00 188 HIS A CA 1
ATOM 1500 C C . HIS A 1 188 ? -0.019 15.544 -3.926 1.00 95.00 188 HIS A C 1
ATOM 1502 O O . HIS A 1 188 ? 0.469 14.975 -4.906 1.00 95.00 188 HIS A O 1
ATOM 1508 N N . GLY A 1 189 ? -1.312 15.408 -3.622 1.00 95.25 189 GLY A N 1
ATOM 1509 C CA . GLY A 1 189 ? -2.258 14.650 -4.441 1.00 95.25 189 GLY A CA 1
ATOM 1510 C C . GLY A 1 189 ? -1.973 13.151 -4.418 1.00 95.25 189 GLY A C 1
ATOM 1511 O O . GLY A 1 189 ? -1.816 12.525 -5.470 1.00 95.25 189 GLY A O 1
ATOM 1512 N N . ILE A 1 190 ? -1.898 12.582 -3.217 1.00 95.50 190 ILE A N 1
ATOM 1513 C CA . ILE A 1 190 ? -1.511 11.193 -2.997 1.00 95.50 190 ILE A CA 1
ATOM 1514 C C . ILE A 1 190 ? -2.744 10.294 -2.984 1.00 95.50 190 ILE A C 1
ATOM 1516 O O . ILE A 1 190 ? -3.701 10.531 -2.248 1.00 95.50 190 ILE A O 1
ATOM 1520 N N . ARG A 1 191 ? -2.726 9.234 -3.791 1.00 95.25 191 ARG A N 1
ATOM 1521 C CA . ARG A 1 191 ? -3.706 8.149 -3.753 1.00 95.25 191 ARG A CA 1
ATOM 1522 C C . ARG A 1 191 ? -2.985 6.822 -3.638 1.00 95.25 191 ARG A C 1
ATOM 1524 O O . ARG A 1 191 ? -2.346 6.394 -4.592 1.00 95.25 191 ARG A O 1
ATOM 1531 N N . GLU A 1 192 ? -3.151 6.156 -2.514 1.00 92.31 192 GLU A N 1
ATOM 1532 C CA . GLU A 1 192 ? -2.489 4.887 -2.241 1.00 92.31 192 GLU A CA 1
ATOM 1533 C C . GLU A 1 192 ? -3.511 3.826 -1.882 1.00 92.31 192 GLU A C 1
ATOM 1535 O O . GLU A 1 192 ? -4.566 4.113 -1.301 1.00 92.31 192 GLU A O 1
ATOM 1540 N N . ARG A 1 193 ? -3.215 2.595 -2.281 1.00 91.00 193 ARG A N 1
ATOM 1541 C CA . ARG A 1 193 ? -3.976 1.436 -1.856 1.00 91.00 193 ARG A CA 1
ATOM 1542 C C . ARG A 1 193 ? -3.030 0.286 -1.566 1.00 91.00 193 ARG A C 1
ATOM 1544 O O . ARG A 1 193 ? -2.456 -0.237 -2.518 1.00 91.00 193 ARG A O 1
ATOM 1551 N N . VAL A 1 194 ? -2.961 -0.143 -0.315 1.00 86.25 194 VAL A N 1
ATOM 1552 C CA . VAL A 1 194 ? -2.288 -1.381 0.071 1.00 86.25 194 VAL A CA 1
ATOM 1553 C C . VAL A 1 194 ? -3.337 -2.476 0.226 1.00 86.25 194 VAL A C 1
ATOM 1555 O O . VAL A 1 194 ? -4.355 -2.299 0.891 1.00 86.25 194 VAL A O 1
ATOM 1558 N N . VAL A 1 195 ? -3.130 -3.600 -0.451 1.00 85.56 195 VAL A N 1
ATOM 1559 C CA . VAL A 1 195 ? -3.895 -4.830 -0.249 1.00 85.56 195 VAL A CA 1
ATOM 1560 C C . VAL A 1 195 ? -2.902 -5.932 0.065 1.00 85.56 195 VAL A C 1
ATOM 1562 O O . VAL A 1 195 ? -2.083 -6.285 -0.784 1.00 85.56 195 VAL A O 1
ATOM 1565 N N . MET A 1 196 ? -2.970 -6.457 1.280 1.00 79.94 196 MET A N 1
ATOM 1566 C CA . MET A 1 196 ? -2.039 -7.461 1.766 1.00 79.94 196 MET A CA 1
ATOM 1567 C C . MET A 1 196 ? -2.789 -8.690 2.257 1.00 79.94 196 MET A C 1
ATOM 1569 O O . MET A 1 196 ? -3.720 -8.593 3.057 1.00 79.94 196 MET A O 1
ATOM 1573 N N . ALA A 1 197 ? -2.344 -9.836 1.762 1.00 79.25 197 ALA A N 1
ATOM 1574 C CA . ALA A 1 197 ? -2.849 -11.153 2.073 1.00 79.25 197 ALA A CA 1
ATOM 1575 C C . ALA A 1 197 ? -1.689 -11.961 2.676 1.00 79.25 197 ALA A C 1
ATOM 1577 O O . ALA A 1 197 ? -0.851 -12.483 1.945 1.00 79.25 197 ALA A O 1
ATOM 1578 N N . SER A 1 198 ? -1.552 -11.957 4.006 1.00 72.56 198 SER A N 1
ATOM 1579 C CA . SER A 1 198 ? -0.343 -12.469 4.669 1.00 72.56 198 SER A CA 1
ATOM 1580 C C . SER A 1 198 ? -0.611 -13.131 6.015 1.00 72.56 198 SER A C 1
ATOM 1582 O O . SER A 1 198 ? -1.566 -12.773 6.701 1.00 72.56 198 SER A O 1
ATOM 1584 N N . VAL A 1 199 ? 0.263 -14.068 6.404 1.00 71.44 199 VAL A N 1
ATOM 1585 C CA . VAL A 1 199 ? 0.293 -14.675 7.750 1.00 71.44 199 VAL A CA 1
ATOM 1586 C C . VAL A 1 199 ? 0.837 -13.680 8.783 1.00 71.44 199 VAL A C 1
ATOM 1588 O O . VAL A 1 199 ? 0.374 -13.637 9.923 1.00 71.44 199 VAL A O 1
ATOM 1591 N N . ARG A 1 200 ? 1.807 -12.848 8.387 1.00 78.94 200 ARG A N 1
ATOM 1592 C CA . ARG A 1 200 ? 2.310 -11.714 9.177 1.00 78.94 200 ARG A CA 1
ATOM 1593 C C . ARG A 1 200 ? 2.377 -10.478 8.295 1.00 78.94 200 ARG A C 1
ATOM 1595 O O . ARG A 1 200 ? 3.215 -10.403 7.395 1.00 78.94 200 ARG A O 1
ATOM 1602 N N . GLY A 1 201 ? 1.462 -9.540 8.507 1.00 78.31 201 GLY A N 1
ATOM 1603 C CA . GLY A 1 201 ? 1.378 -8.310 7.722 1.00 78.31 201 GLY A CA 1
ATOM 1604 C C . GLY A 1 201 ? 1.820 -7.096 8.527 1.00 78.31 201 GLY A C 1
ATOM 1605 O O . GLY A 1 201 ? 1.345 -6.902 9.645 1.00 78.31 201 GLY A O 1
ATOM 1606 N N . LEU A 1 202 ? 2.718 -6.284 7.965 1.00 84.69 202 LEU A N 1
ATOM 1607 C CA . LEU A 1 202 ? 3.111 -4.986 8.513 1.00 84.69 202 LEU A CA 1
ATOM 1608 C C . LEU A 1 202 ? 2.939 -3.899 7.456 1.00 84.69 202 LEU A C 1
ATOM 1610 O O . LEU A 1 202 ? 3.532 -3.990 6.380 1.00 84.69 202 LEU A O 1
ATOM 1614 N N . SER A 1 203 ? 2.192 -2.853 7.792 1.00 88.25 203 SER A N 1
ATOM 1615 C CA . SER A 1 203 ? 2.117 -1.615 7.017 1.00 88.25 203 SER A CA 1
ATOM 1616 C C . SER A 1 203 ? 2.591 -0.432 7.852 1.00 88.25 203 SER A C 1
ATOM 1618 O O . SER A 1 203 ? 2.142 -0.226 8.979 1.00 88.25 203 SER A O 1
ATOM 1620 N N . TRP A 1 204 ? 3.514 0.354 7.300 1.00 92.12 204 TRP A N 1
ATOM 1621 C CA . TRP A 1 204 ? 4.041 1.552 7.940 1.00 92.12 204 TRP A CA 1
ATOM 1622 C C . TRP A 1 204 ? 4.054 2.729 6.971 1.00 92.12 204 TRP A C 1
ATOM 1624 O O . TRP A 1 204 ? 4.647 2.666 5.893 1.00 92.12 204 TRP A O 1
ATOM 1634 N N . HIS A 1 205 ? 3.417 3.824 7.375 1.00 94.12 205 HIS A N 1
ATOM 1635 C CA . HIS A 1 205 ? 3.334 5.052 6.598 1.00 94.12 205 HIS A CA 1
ATOM 1636 C C . HIS A 1 205 ? 3.755 6.242 7.463 1.00 94.12 205 HIS A C 1
ATOM 1638 O O . HIS A 1 205 ? 3.092 6.554 8.455 1.00 94.12 205 HIS A O 1
ATOM 1644 N N . LYS A 1 206 ? 4.806 6.957 7.051 1.00 97.44 206 LYS A N 1
ATOM 1645 C CA . LYS A 1 206 ? 5.242 8.220 7.667 1.00 97.44 206 LYS A CA 1
ATOM 1646 C C . LYS A 1 206 ? 5.099 9.354 6.664 1.00 97.44 206 LYS A C 1
ATOM 1648 O O . LYS A 1 206 ? 5.644 9.265 5.564 1.00 97.44 206 LYS A O 1
ATOM 1653 N N . ARG A 1 207 ? 4.361 10.412 7.018 1.00 97.06 207 ARG A N 1
ATOM 1654 C CA . ARG A 1 207 ? 4.208 11.587 6.146 1.00 97.06 207 ARG A CA 1
ATOM 1655 C C . ARG A 1 207 ? 4.366 12.906 6.864 1.00 97.06 207 ARG A C 1
ATOM 1657 O O . ARG A 1 207 ? 3.803 13.092 7.937 1.00 97.06 207 ARG A O 1
ATOM 1664 N N . GLU A 1 208 ? 5.036 13.827 6.199 1.00 97.69 208 GLU A N 1
ATOM 1665 C CA . GLU A 1 208 ? 5.332 15.154 6.718 1.00 97.69 208 GLU A CA 1
ATOM 1666 C C . GLU A 1 208 ? 4.987 16.213 5.669 1.00 97.69 208 GLU A C 1
ATOM 1668 O O . GLU A 1 208 ? 5.274 16.036 4.481 1.00 97.69 208 GLU A O 1
ATOM 1673 N N . GLY A 1 209 ? 4.265 17.262 6.074 1.00 96.31 209 GLY A N 1
ATOM 1674 C CA . GLY A 1 209 ? 3.912 18.388 5.198 1.00 96.31 209 GLY A CA 1
ATOM 1675 C C . GLY A 1 209 ? 3.141 17.999 3.927 1.00 96.31 209 GLY A C 1
ATOM 1676 O O . GLY A 1 209 ? 3.232 18.669 2.904 1.00 96.31 209 GLY A O 1
ATOM 1677 N N . CYS A 1 210 ? 2.432 16.867 3.930 1.00 96.69 210 CYS A N 1
ATOM 1678 C CA . CYS A 1 210 ? 1.781 16.336 2.733 1.00 96.69 210 CYS A CA 1
ATOM 1679 C C . CYS A 1 210 ? 0.332 16.832 2.591 1.00 96.69 210 CYS A C 1
ATOM 1681 O O . CYS A 1 210 ? -0.414 16.928 3.570 1.00 96.69 210 CYS A O 1
ATOM 1683 N N . HIS A 1 211 ? -0.122 17.040 1.350 1.00 93.19 211 HIS A N 1
ATOM 1684 C CA . HIS A 1 211 ? -1.460 17.569 1.062 1.00 93.19 211 HIS A CA 1
ATOM 1685 C C . HIS A 1 211 ? -2.280 16.674 0.125 1.00 93.19 211 HIS A C 1
ATOM 1687 O O . HIS A 1 211 ? -1.785 16.126 -0.863 1.00 93.19 211 HIS A O 1
ATOM 1693 N N . GLY A 1 212 ? -3.589 16.589 0.379 1.00 92.94 212 GLY A N 1
ATOM 1694 C CA . GLY A 1 212 ? -4.529 15.887 -0.498 1.00 92.94 212 GLY A CA 1
ATOM 1695 C C . GLY A 1 212 ? -4.282 14.381 -0.500 1.00 92.94 212 GLY A C 1
ATOM 1696 O O . GLY A 1 212 ? -4.039 13.779 -1.548 1.00 92.94 212 GLY A O 1
ATOM 1697 N N . ILE A 1 213 ? -4.326 13.787 0.688 1.00 93.88 213 ILE A N 1
ATOM 1698 C CA . ILE A 1 213 ? -3.997 12.389 0.937 1.00 93.88 213 ILE A CA 1
ATOM 1699 C C . ILE A 1 213 ? -5.263 11.533 0.877 1.00 93.88 213 ILE A C 1
ATOM 1701 O O . ILE A 1 213 ? -6.247 11.793 1.572 1.00 93.88 213 ILE A O 1
ATOM 1705 N N . ARG A 1 214 ? -5.234 10.460 0.086 1.00 93.50 214 ARG A N 1
ATOM 1706 C CA . ARG A 1 214 ? -6.256 9.413 0.090 1.00 93.50 214 ARG A CA 1
ATOM 1707 C C . ARG A 1 214 ? -5.614 8.035 0.153 1.00 93.50 214 ARG A C 1
ATOM 1709 O O . ARG A 1 214 ? -5.081 7.560 -0.845 1.00 93.50 214 ARG A O 1
ATOM 1716 N N . GLU A 1 215 ? -5.756 7.373 1.286 1.00 90.75 215 GLU A N 1
ATOM 1717 C CA . GLU A 1 215 ? -5.156 6.070 1.561 1.00 90.75 215 GLU A CA 1
ATOM 1718 C C . GLU A 1 215 ? -6.226 5.042 1.893 1.00 90.75 215 GLU A C 1
ATOM 1720 O O . GLU A 1 215 ? -7.296 5.360 2.427 1.00 90.75 215 GLU A O 1
ATOM 1725 N N . ARG A 1 216 ? -5.960 3.804 1.493 1.00 89.19 216 ARG A N 1
ATOM 1726 C CA . ARG A 1 216 ? -6.782 2.663 1.852 1.00 89.19 216 ARG A CA 1
ATOM 1727 C C . ARG A 1 216 ? -5.895 1.448 2.013 1.00 89.19 216 ARG A C 1
ATOM 1729 O O . ARG A 1 216 ? -5.430 0.928 0.998 1.00 89.19 216 ARG A O 1
ATOM 1736 N N . ASP A 1 217 ? -5.848 0.941 3.228 1.00 83.50 217 ASP A N 1
ATOM 1737 C CA . ASP A 1 217 ? -5.096 -0.256 3.549 1.00 83.50 217 ASP A CA 1
ATOM 1738 C C . ASP A 1 217 ? -6.070 -1.350 3.932 1.00 83.50 217 ASP A C 1
ATOM 1740 O O . ASP A 1 217 ? -6.961 -1.176 4.764 1.00 83.50 217 ASP A O 1
ATOM 1744 N N . VAL A 1 218 ? -5.960 -2.458 3.216 1.00 82.31 218 VAL A N 1
ATOM 1745 C CA . VAL A 1 218 ? -6.761 -3.651 3.427 1.00 82.31 218 VAL A CA 1
ATOM 1746 C C . VAL A 1 218 ? -5.790 -4.777 3.703 1.00 82.31 218 VAL A C 1
ATOM 1748 O O . VAL A 1 218 ? -5.065 -5.212 2.810 1.00 82.31 218 VAL A O 1
ATOM 1751 N N . MET A 1 219 ? -5.789 -5.243 4.939 1.00 78.81 219 MET A N 1
ATOM 1752 C CA . MET A 1 219 ? -5.027 -6.398 5.367 1.00 78.81 219 MET A CA 1
ATOM 1753 C C . MET A 1 219 ? -6.023 -7.492 5.726 1.00 78.81 219 MET A C 1
ATOM 1755 O O . MET A 1 219 ? -6.765 -7.376 6.700 1.00 78.81 219 MET A O 1
ATOM 1759 N N . ALA A 1 220 ? -6.092 -8.520 4.892 1.00 68.19 220 ALA A N 1
ATOM 1760 C CA . ALA A 1 220 ? -6.998 -9.638 5.092 1.00 68.19 220 ALA A CA 1
ATOM 1761 C C . ALA A 1 220 ? -6.189 -10.926 5.149 1.00 68.19 220 ALA A C 1
ATOM 1763 O O . ALA A 1 220 ? -5.384 -11.208 4.264 1.00 68.19 220 ALA A O 1
ATOM 1764 N N . SER A 1 221 ? -6.401 -11.710 6.195 1.00 59.25 221 SER A N 1
ATOM 1765 C CA . SER A 1 221 ? -5.819 -13.038 6.301 1.00 59.25 221 SER A CA 1
ATOM 1766 C C . SER A 1 221 ? -6.426 -14.005 5.273 1.00 59.25 221 SER A C 1
ATOM 1768 O O . SER A 1 221 ? -7.636 -13.999 5.055 1.00 59.25 221 SER A O 1
ATOM 1770 N N . VAL A 1 222 ? -5.589 -14.844 4.651 1.00 48.97 222 VAL A N 1
ATOM 1771 C CA . VAL A 1 222 ? -6.022 -15.952 3.764 1.00 48.97 222 VAL A CA 1
ATOM 1772 C C . VAL A 1 222 ? -6.074 -17.284 4.521 1.00 48.97 222 VAL A C 1
ATOM 1774 O O . VAL A 1 222 ? -6.795 -18.192 4.131 1.00 48.97 222 VAL A O 1
ATOM 1777 N N . MET A 1 223 ? -5.338 -17.380 5.626 1.00 44.78 223 MET A N 1
ATOM 1778 C CA . MET A 1 223 ? -5.232 -18.512 6.545 1.00 44.78 223 MET A CA 1
ATOM 1779 C C . MET A 1 223 ? -4.915 -17.872 7.897 1.00 44.78 223 MET A C 1
ATOM 1781 O O . MET A 1 223 ? -3.900 -17.175 7.950 1.00 44.78 223 MET A O 1
ATOM 1785 N N . ALA A 1 224 ? -5.788 -18.016 8.903 1.00 44.97 224 ALA A N 1
ATOM 1786 C CA . ALA A 1 224 ? -5.693 -17.438 10.256 1.00 44.97 224 ALA A CA 1
ATOM 1787 C C . ALA A 1 224 ? -4.309 -16.833 10.588 1.00 44.97 224 ALA A C 1
ATOM 1789 O O . ALA A 1 224 ? -3.372 -17.510 10.999 1.00 44.97 224 ALA A O 1
ATOM 1790 N N . SER A 1 225 ? -4.132 -15.549 10.268 1.00 57.25 225 SER A N 1
ATOM 1791 C CA . SER A 1 225 ? -2.846 -14.866 10.400 1.00 57.25 225 SER A CA 1
ATOM 1792 C C . SER A 1 225 ? -2.647 -14.515 11.864 1.00 57.25 225 SER A C 1
ATOM 1794 O O . SER A 1 225 ? -3.518 -13.848 12.432 1.00 57.25 225 SER A O 1
ATOM 1796 N N . GLU A 1 226 ? -1.491 -14.843 12.435 1.00 71.62 226 GLU A N 1
ATOM 1797 C CA . GLU A 1 226 ? -1.225 -14.546 13.844 1.00 71.62 226 GLU A CA 1
ATOM 1798 C C . GLU A 1 226 ? -1.294 -13.039 14.136 1.00 71.62 226 GLU A C 1
ATOM 1800 O O . GLU A 1 226 ? -1.725 -12.643 15.220 1.00 71.62 226 GLU A O 1
ATOM 1805 N N . ARG A 1 227 ? -0.786 -12.184 13.224 1.00 79.06 227 ARG A N 1
ATOM 1806 C CA . ARG A 1 227 ? -0.608 -10.741 13.484 1.00 79.06 227 ARG A CA 1
ATOM 1807 C C . ARG A 1 227 ? -0.715 -9.865 12.234 1.00 79.06 227 ARG A C 1
ATOM 1809 O O . ARG A 1 227 ? 0.047 -10.045 11.282 1.00 79.06 227 ARG A O 1
ATOM 1816 N N . GLY A 1 228 ? -1.565 -8.845 12.314 1.00 82.38 228 GLY A N 1
ATOM 1817 C CA . GLY A 1 228 ? -1.568 -7.682 11.426 1.00 82.38 228 GLY A CA 1
ATOM 1818 C C . GLY A 1 228 ? -1.242 -6.409 12.206 1.00 82.38 228 GLY A C 1
ATOM 1819 O O . GLY A 1 228 ? -1.912 -6.118 13.199 1.00 82.38 228 GLY A O 1
ATOM 1820 N N . LEU A 1 229 ? -0.213 -5.661 11.793 1.00 88.25 229 LEU A N 1
ATOM 1821 C CA . LEU A 1 229 ? 0.101 -4.348 12.372 1.00 88.25 229 LEU A CA 1
ATOM 1822 C C . LEU A 1 229 ? 0.019 -3.262 11.297 1.00 88.25 229 LEU A C 1
ATOM 1824 O O . LEU A 1 229 ? 0.637 -3.392 10.239 1.00 88.25 229 LEU A O 1
ATOM 1828 N N . SER A 1 230 ? -0.671 -2.168 11.614 1.00 89.88 230 SER A N 1
ATOM 1829 C CA . SER A 1 230 ? -0.685 -0.956 10.799 1.00 89.88 230 SER A CA 1
ATOM 1830 C C . SER A 1 230 ? -0.266 0.258 11.613 1.00 89.88 230 SER A C 1
ATOM 1832 O O . SER A 1 230 ? -0.738 0.464 12.730 1.00 89.88 230 SER A O 1
ATOM 1834 N N . TRP A 1 231 ? 0.619 1.068 11.039 1.00 92.81 231 TRP A N 1
ATOM 1835 C CA . TRP A 1 231 ? 1.189 2.247 11.674 1.00 92.81 231 TRP A CA 1
ATOM 1836 C C . TRP A 1 231 ? 1.155 3.440 10.729 1.00 92.81 231 TRP A C 1
ATOM 1838 O O . TRP A 1 231 ? 1.759 3.428 9.656 1.00 92.81 231 TRP A O 1
ATOM 1848 N N . HIS A 1 232 ? 0.503 4.508 11.174 1.00 93.81 232 HIS A N 1
ATOM 1849 C CA . HIS A 1 232 ? 0.378 5.749 10.427 1.00 93.81 232 HIS A CA 1
ATOM 1850 C C . HIS A 1 232 ? 0.843 6.936 11.260 1.00 93.81 232 HIS A C 1
ATOM 1852 O O . HIS A 1 232 ? 0.144 7.384 12.168 1.00 93.81 232 HIS A O 1
ATOM 1858 N N . GLN A 1 233 ? 1.979 7.518 10.891 1.00 96.81 233 GLN A N 1
ATOM 1859 C CA . GLN A 1 233 ? 2.486 8.755 11.471 1.00 96.81 233 GLN A CA 1
ATOM 1860 C C . GLN A 1 233 ? 2.317 9.898 10.472 1.00 96.81 233 GLN A C 1
ATOM 1862 O O . GLN A 1 233 ? 2.781 9.812 9.335 1.00 96.81 233 GLN A O 1
ATOM 1867 N N . ARG A 1 234 ? 1.639 10.975 10.881 1.00 95.44 234 ARG A N 1
ATOM 1868 C CA . ARG A 1 234 ? 1.509 12.188 10.065 1.00 95.44 234 ARG A CA 1
ATOM 1869 C C . ARG A 1 234 ? 1.792 13.447 10.866 1.00 95.44 234 ARG A C 1
ATOM 1871 O O . ARG A 1 234 ? 1.255 13.610 11.961 1.00 95.44 234 ARG A O 1
ATOM 1878 N N . GLU A 1 235 ? 2.558 14.344 10.264 1.00 95.88 235 GLU A N 1
ATOM 1879 C CA . GLU A 1 235 ? 2.904 15.652 10.812 1.00 95.88 235 GLU A CA 1
ATOM 1880 C C . GLU A 1 235 ? 2.630 16.748 9.776 1.00 95.88 235 GLU A C 1
ATOM 1882 O O . GLU A 1 235 ? 2.937 16.581 8.594 1.00 95.88 235 GLU A O 1
ATOM 1887 N N . GLY A 1 236 ? 1.954 17.827 10.185 1.00 93.56 236 GLY A N 1
ATOM 1888 C CA . GLY A 1 236 ? 1.669 18.979 9.316 1.00 93.56 236 GLY A CA 1
ATOM 1889 C C . GLY A 1 236 ? 0.890 18.639 8.036 1.00 93.56 236 GLY A C 1
ATOM 1890 O O . GLY A 1 236 ? 1.048 19.295 7.012 1.00 93.56 236 GLY A O 1
ATOM 1891 N N . CYS A 1 237 ? 0.106 17.557 8.033 1.00 93.81 237 CYS A N 1
ATOM 1892 C CA . CYS A 1 237 ? -0.558 17.063 6.826 1.00 93.81 237 CYS A CA 1
ATOM 1893 C C . CYS A 1 237 ? -1.988 17.605 6.688 1.00 93.81 237 CYS A C 1
ATOM 1895 O O . CYS A 1 237 ? -2.741 17.682 7.662 1.00 93.81 237 CYS A O 1
ATOM 1897 N N . HIS A 1 238 ? -2.419 17.875 5.451 1.00 90.12 238 HIS A N 1
ATOM 1898 C CA . HIS A 1 238 ? -3.731 18.464 5.164 1.00 90.12 238 HIS A CA 1
ATOM 1899 C C . HIS A 1 238 ? -4.581 17.619 4.208 1.00 90.12 238 HIS A C 1
ATOM 1901 O O . HIS A 1 238 ? -4.111 17.106 3.189 1.00 90.12 238 HIS A O 1
ATOM 1907 N N . GLY A 1 239 ? -5.883 17.535 4.491 1.00 89.62 239 GLY A N 1
ATOM 1908 C CA . GLY A 1 239 ? -6.857 16.865 3.628 1.00 89.62 239 GLY A CA 1
ATOM 1909 C C . GLY A 1 239 ? -6.641 15.354 3.585 1.00 89.62 239 GLY A C 1
ATOM 1910 O O . GLY A 1 239 ? -6.474 14.780 2.508 1.00 89.62 239 GLY A O 1
ATOM 1911 N N . ILE A 1 240 ? -6.625 14.722 4.759 1.00 90.81 240 ILE A N 1
ATOM 1912 C CA . ILE A 1 240 ? -6.383 13.288 4.933 1.00 90.81 240 ILE A CA 1
ATOM 1913 C C . ILE A 1 240 ? -7.701 12.523 4.823 1.00 90.81 240 ILE A C 1
ATOM 1915 O O . ILE A 1 240 ? -8.660 12.792 5.544 1.00 90.81 240 ILE A O 1
ATOM 1919 N N . ARG A 1 241 ? -7.753 11.528 3.937 1.00 91.75 241 ARG A N 1
ATOM 1920 C CA . ARG A 1 241 ? -8.816 10.520 3.880 1.00 91.75 241 ARG A CA 1
ATOM 1921 C C . ARG A 1 241 ? -8.200 9.136 3.952 1.00 91.75 241 ARG A C 1
ATOM 1923 O O . ARG A 1 241 ? -7.626 8.678 2.971 1.00 91.75 241 ARG A O 1
ATOM 1930 N N . GLU A 1 242 ? -8.373 8.471 5.075 1.00 91.19 242 GLU A N 1
ATOM 1931 C CA . GLU A 1 242 ? -7.744 7.190 5.371 1.00 91.19 242 GLU A CA 1
ATOM 1932 C C . GLU A 1 242 ? -8.795 6.148 5.727 1.00 91.19 242 GLU A C 1
ATOM 1934 O O . GLU A 1 242 ? -9.856 6.462 6.278 1.00 91.19 242 GLU A O 1
ATOM 1939 N N . SER A 1 243 ? -8.524 4.910 5.339 1.00 91.56 243 SER A N 1
ATOM 1940 C CA . SER A 1 243 ? -9.360 3.773 5.679 1.00 91.56 243 SER A CA 1
ATOM 1941 C C . SER A 1 243 ? -8.471 2.566 5.901 1.00 91.56 243 SER A C 1
ATOM 1943 O O . SER A 1 243 ? -7.867 2.100 4.937 1.00 91.56 243 SER A O 1
ATOM 1945 N N . VAL A 1 244 ? -8.453 2.050 7.122 1.00 89.12 244 VAL A N 1
ATOM 1946 C CA . VAL A 1 244 ? -7.749 0.822 7.479 1.00 89.12 244 VAL A CA 1
ATOM 1947 C C . VAL A 1 244 ? -8.783 -0.273 7.710 1.00 89.12 244 VAL A C 1
ATOM 1949 O O . VAL A 1 244 ? -9.775 -0.087 8.413 1.00 89.12 244 VAL A O 1
ATOM 1952 N N . VAL A 1 245 ? -8.608 -1.407 7.045 1.00 89.81 245 VAL A N 1
ATOM 1953 C CA . VAL A 1 245 ? -9.442 -2.596 7.222 1.00 89.81 245 VAL A CA 1
ATOM 1954 C C . VAL A 1 245 ? -8.512 -3.754 7.526 1.00 89.81 245 VAL A C 1
ATOM 1956 O O . VAL A 1 245 ? -7.693 -4.104 6.678 1.00 89.81 245 VAL A O 1
ATOM 1959 N N . MET A 1 246 ? -8.627 -4.329 8.718 1.00 86.94 246 MET A N 1
ATOM 1960 C CA . MET A 1 246 ? -7.756 -5.404 9.186 1.00 86.94 246 MET A CA 1
ATOM 1961 C C . MET A 1 246 ? -8.565 -6.591 9.698 1.00 86.94 246 MET A C 1
ATOM 1963 O O . MET A 1 246 ? -9.479 -6.421 10.504 1.00 86.94 246 MET A O 1
ATOM 1967 N N . ALA A 1 247 ? -8.200 -7.784 9.233 1.00 86.88 247 ALA A N 1
ATOM 1968 C CA . ALA A 1 247 ? -8.765 -9.050 9.680 1.00 86.88 247 ALA A CA 1
ATOM 1969 C C . ALA A 1 247 ? -7.653 -10.083 9.933 1.00 86.88 247 ALA A C 1
ATOM 1971 O O . ALA A 1 247 ? -7.057 -10.591 8.978 1.00 86.88 247 ALA A O 1
ATOM 1972 N N . SER A 1 248 ? -7.383 -10.370 11.212 1.00 83.81 248 SER A N 1
ATOM 1973 C CA . SER A 1 248 ? -6.314 -11.264 11.705 1.00 83.81 248 SER A CA 1
ATOM 1974 C C . SER A 1 248 ? -6.628 -11.748 13.126 1.00 83.81 248 SER A C 1
ATOM 1976 O O . SER A 1 248 ? -7.427 -11.115 13.798 1.00 83.81 248 SER A O 1
ATOM 1978 N N . GLU A 1 249 ? -5.965 -12.785 13.651 1.00 85.12 249 GLU A N 1
ATOM 1979 C CA . GLU A 1 249 ? -6.136 -13.196 15.062 1.00 85.12 249 GLU A CA 1
ATOM 1980 C C . GLU A 1 249 ? -5.769 -12.066 16.031 1.00 85.12 249 GLU A C 1
ATOM 1982 O O . GLU A 1 249 ? -6.507 -11.748 16.965 1.00 85.12 249 GLU A O 1
ATOM 1987 N N . ARG A 1 250 ? -4.627 -11.413 15.789 1.00 86.81 250 ARG A N 1
ATOM 1988 C CA . ARG A 1 250 ? -4.188 -10.240 16.548 1.00 86.81 250 ARG A CA 1
ATOM 1989 C C . ARG A 1 250 ? -4.007 -9.065 15.614 1.00 86.81 250 ARG A C 1
ATOM 1991 O O . ARG A 1 250 ? -3.297 -9.160 14.614 1.00 86.81 250 ARG A O 1
ATOM 1998 N N . VAL A 1 251 ? -4.615 -7.946 15.973 1.00 87.00 251 VAL A N 1
ATOM 1999 C CA . VAL A 1 251 ? -4.538 -6.705 15.208 1.00 87.00 251 VAL A CA 1
ATOM 2000 C C . VAL A 1 251 ? -4.056 -5.579 16.108 1.00 87.00 251 VAL A C 1
ATOM 2002 O O . VAL A 1 251 ? -4.573 -5.404 17.211 1.00 87.00 251 VAL A O 1
ATOM 2005 N N . LEU A 1 252 ? -3.094 -4.801 15.614 1.00 88.69 252 LEU A N 1
ATOM 2006 C CA . LEU A 1 252 ? -2.699 -3.521 16.196 1.00 88.69 252 LEU A CA 1
ATOM 2007 C C . LEU A 1 252 ? -2.779 -2.436 15.121 1.00 88.69 252 LEU A C 1
ATOM 2009 O O . LEU A 1 252 ? -2.040 -2.486 14.139 1.00 88.69 252 LEU A O 1
ATOM 2013 N N . SER A 1 253 ? -3.649 -1.451 15.327 1.00 89.88 253 SER A N 1
ATOM 2014 C CA . SER A 1 253 ? -3.692 -0.221 14.533 1.00 89.88 253 SER A CA 1
ATOM 2015 C C . SER A 1 253 ? -3.164 0.936 15.357 1.00 89.88 253 SER A C 1
ATOM 2017 O O . SER A 1 253 ? -3.608 1.137 16.488 1.00 89.88 253 SER A O 1
ATOM 2019 N N . TRP A 1 254 ? -2.247 1.715 14.794 1.00 92.62 254 TRP A N 1
ATOM 2020 C CA . TRP A 1 254 ? -1.710 2.903 15.441 1.00 92.62 254 TRP A CA 1
ATOM 2021 C C . TRP A 1 254 ? -1.752 4.106 14.509 1.00 92.62 254 TRP A C 1
ATOM 2023 O O . TRP A 1 254 ? -1.148 4.109 13.434 1.00 92.62 254 TRP A O 1
ATOM 2033 N N . HIS A 1 255 ? -2.379 5.183 14.974 1.00 91.88 255 HIS A N 1
ATOM 2034 C CA . HIS A 1 255 ? -2.429 6.465 14.284 1.00 91.88 255 HIS A CA 1
ATOM 2035 C C . HIS A 1 255 ? -1.838 7.558 15.176 1.00 91.88 255 HIS A C 1
ATOM 2037 O O . HIS A 1 255 ? -2.390 7.881 16.225 1.00 91.88 255 HIS A O 1
ATOM 2043 N N . LYS A 1 256 ? -0.729 8.163 14.737 1.00 94.38 256 LYS A N 1
ATOM 2044 C CA . LYS A 1 256 ? -0.128 9.350 15.357 1.00 94.38 256 LYS A CA 1
ATOM 2045 C C . LYS A 1 256 ? -0.288 10.553 14.434 1.00 94.38 256 LYS A C 1
ATOM 2047 O O . LYS A 1 256 ? 0.136 10.506 13.276 1.00 94.38 256 LYS A O 1
ATOM 2052 N N . ARG A 1 257 ? -0.907 11.626 14.929 1.00 92.06 257 ARG A N 1
ATOM 2053 C CA . ARG A 1 257 ? -1.160 12.864 14.175 1.00 92.06 257 ARG A CA 1
ATOM 2054 C C . ARG A 1 257 ? -0.671 14.079 14.946 1.00 92.06 257 ARG A C 1
ATOM 2056 O O . ARG A 1 257 ? -1.093 14.273 16.078 1.00 92.06 257 ARG A O 1
ATOM 2063 N N . LYS A 1 258 ? 0.130 14.928 14.310 1.00 92.62 258 LYS A N 1
ATOM 2064 C CA . LYS A 1 258 ? 0.547 16.217 14.873 1.00 92.62 258 LYS A CA 1
ATOM 2065 C C . LYS A 1 258 ? 0.283 17.344 13.883 1.00 92.62 258 LYS A C 1
ATOM 2067 O O . LYS A 1 258 ? 0.625 17.206 12.708 1.00 92.62 258 LYS A O 1
ATOM 2072 N N . GLY A 1 259 ? -0.379 18.418 14.316 1.00 89.88 259 GLY A N 1
ATOM 2073 C CA . GLY A 1 259 ? -0.616 19.603 13.477 1.00 89.88 259 GLY A CA 1
ATOM 2074 C C . GLY A 1 259 ? -1.361 19.310 12.167 1.00 89.88 259 GLY A C 1
ATOM 2075 O O . GLY A 1 259 ? -1.100 19.934 11.144 1.00 89.88 259 GLY A O 1
ATOM 2076 N N . CYS A 1 260 ? -2.212 18.280 12.138 1.00 89.94 260 CYS A N 1
ATOM 2077 C CA . CYS A 1 260 ? -2.880 17.837 10.914 1.00 89.94 260 CYS A CA 1
ATOM 2078 C C . CYS A 1 260 ? -4.271 18.472 10.765 1.00 89.94 260 CYS A C 1
ATOM 2080 O O . CYS A 1 260 ? -4.968 18.729 11.745 1.00 89.94 260 CYS A O 1
ATOM 2082 N N . HIS A 1 261 ? -4.732 18.647 9.526 1.00 84.88 261 HIS A N 1
ATOM 2083 C CA . HIS A 1 261 ? -6.009 19.308 9.239 1.00 84.88 261 HIS A CA 1
ATOM 2084 C C . HIS A 1 261 ? -6.865 18.546 8.228 1.00 84.88 261 HIS A C 1
ATOM 2086 O O . HIS A 1 261 ? -6.365 17.903 7.301 1.00 84.88 261 HIS A O 1
ATOM 2092 N N . GLY A 1 262 ? -8.191 18.649 8.371 1.00 85.12 262 GLY A N 1
ATOM 2093 C CA . GLY A 1 262 ? -9.143 18.041 7.436 1.00 85.12 262 GLY A CA 1
ATOM 2094 C C . GLY A 1 262 ? -9.041 16.514 7.388 1.00 85.12 262 GLY A C 1
ATOM 2095 O O . GLY A 1 262 ? -8.894 15.935 6.312 1.00 85.12 262 GLY A O 1
ATOM 2096 N N . ILE A 1 263 ? -9.082 15.873 8.558 1.00 85.81 263 ILE A N 1
ATOM 2097 C CA . ILE A 1 263 ? -8.885 14.428 8.722 1.00 85.81 263 ILE A CA 1
ATOM 2098 C C . ILE A 1 263 ? -10.218 13.684 8.614 1.00 85.81 263 ILE A C 1
ATOM 2100 O O . ILE A 1 263 ? -11.186 13.993 9.307 1.00 85.81 263 ILE A O 1
ATOM 2104 N N . ARG A 1 264 ? -10.263 12.638 7.793 1.00 88.56 264 ARG A N 1
ATOM 2105 C CA . ARG A 1 264 ? -11.329 11.639 7.789 1.00 88.56 264 ARG A CA 1
ATOM 2106 C C . ARG A 1 264 ? -10.715 10.248 7.836 1.00 88.56 264 ARG A C 1
ATOM 2108 O O . ARG A 1 264 ? -10.161 9.798 6.840 1.00 88.56 264 ARG A O 1
ATOM 2115 N N . GLU A 1 265 ? -10.885 9.575 8.958 1.00 86.69 265 GLU A N 1
ATOM 2116 C CA . GLU A 1 265 ? -10.336 8.253 9.250 1.00 86.69 265 GLU A CA 1
ATOM 2117 C C . GLU A 1 265 ? -11.461 7.249 9.489 1.00 86.69 265 GLU A C 1
ATOM 2119 O O . GLU A 1 265 ? -12.541 7.587 9.995 1.00 86.69 265 GLU A O 1
ATOM 2124 N N . ARG A 1 266 ? -11.220 6.012 9.065 1.00 88.75 266 ARG A N 1
ATOM 2125 C CA . ARG A 1 266 ? -12.100 4.885 9.328 1.00 88.75 266 ARG A CA 1
ATOM 2126 C C . ARG A 1 266 ? -11.269 3.631 9.516 1.00 88.75 266 ARG A C 1
ATOM 2128 O O . ARG A 1 266 ? -10.699 3.157 8.536 1.00 88.75 266 ARG A O 1
ATOM 2135 N N . ASP A 1 267 ? -11.407 3.029 10.681 1.00 86.25 267 ASP A N 1
ATOM 2136 C CA . ASP A 1 267 ? -10.787 1.756 10.994 1.00 86.25 267 ASP A CA 1
ATOM 2137 C C . ASP A 1 267 ? -11.869 0.704 11.180 1.00 86.25 267 ASP A C 1
ATOM 2139 O O . ASP A 1 267 ? -12.903 0.940 11.813 1.00 86.25 267 ASP A O 1
ATOM 2143 N N . VAL A 1 268 ? -11.663 -0.441 10.543 1.00 88.81 268 VAL A N 1
ATOM 2144 C CA . VAL A 1 268 ? -12.518 -1.617 10.659 1.00 88.81 268 VAL A CA 1
ATOM 2145 C C . VAL A 1 268 ? -11.623 -2.785 11.028 1.00 88.81 268 VAL A C 1
ATOM 2147 O O . VAL A 1 268 ? -10.788 -3.195 10.223 1.00 88.81 268 VAL A O 1
ATOM 2150 N N . ILE A 1 269 ? -11.780 -3.288 12.245 1.00 86.19 269 ILE A N 1
ATOM 2151 C CA . ILE A 1 269 ? -10.928 -4.318 12.830 1.00 86.19 269 ILE A CA 1
ATOM 2152 C C . ILE A 1 269 ? -11.796 -5.525 13.175 1.00 86.19 269 ILE A C 1
ATOM 2154 O O . ILE A 1 269 ? -12.780 -5.397 13.900 1.00 86.19 269 ILE A O 1
ATOM 2158 N N . ALA A 1 270 ? -11.425 -6.690 12.657 1.00 87.12 270 ALA A N 1
ATOM 2159 C CA . ALA A 1 270 ? -12.001 -7.975 13.028 1.00 87.12 270 ALA A CA 1
ATOM 2160 C C . ALA A 1 270 ? -10.879 -8.895 13.525 1.00 87.12 270 ALA A C 1
ATOM 2162 O O . ALA A 1 270 ? -9.976 -9.224 12.753 1.00 87.12 270 ALA A O 1
ATOM 2163 N N . SER A 1 271 ? -10.887 -9.266 14.806 1.00 84.69 271 SER A N 1
ATOM 2164 C CA . SER A 1 271 ? -9.795 -10.060 15.389 1.00 84.69 271 SER A CA 1
ATOM 2165 C C . SER A 1 271 ? -10.140 -10.717 16.714 1.00 84.69 271 SER A C 1
ATOM 2167 O O . SER A 1 271 ? -10.949 -10.192 17.454 1.00 84.69 271 SER A O 1
ATOM 2169 N N . GLU A 1 272 ? -9.469 -11.789 17.125 1.00 84.19 272 GLU A N 1
ATOM 2170 C CA . GLU A 1 272 ? -9.622 -12.287 18.505 1.00 84.19 272 GLU A CA 1
ATOM 2171 C C . GLU A 1 272 ? -9.106 -11.264 19.525 1.00 84.19 272 GLU A C 1
ATOM 2173 O O . GLU A 1 272 ? -9.716 -11.028 20.566 1.00 84.19 272 GLU A O 1
ATOM 2178 N N . ARG A 1 273 ? -7.983 -10.607 19.211 1.00 85.00 273 ARG A N 1
ATOM 2179 C CA . ARG A 1 273 ? -7.398 -9.542 20.035 1.00 85.00 273 ARG A CA 1
ATOM 2180 C C . ARG A 1 273 ? -7.154 -8.309 19.187 1.00 85.00 273 ARG A C 1
ATOM 2182 O O . ARG A 1 273 ? -6.264 -8.296 18.335 1.00 85.00 273 ARG A O 1
ATOM 2189 N N . GLY A 1 274 ? -7.967 -7.282 19.387 1.00 83.12 274 GLY A N 1
ATOM 2190 C CA . GLY A 1 274 ? -7.919 -6.037 18.628 1.00 83.12 274 GLY A CA 1
ATOM 2191 C C . GLY A 1 274 ? -7.440 -4.882 19.486 1.00 83.12 274 GLY A C 1
ATOM 2192 O O . GLY A 1 274 ? -7.998 -4.628 20.548 1.00 83.12 274 GLY A O 1
ATOM 2193 N N . LEU A 1 275 ? -6.422 -4.166 19.018 1.00 86.19 275 LEU A N 1
ATOM 2194 C CA . LEU A 1 275 ? -5.948 -2.929 19.626 1.00 86.19 275 LEU A CA 1
ATOM 2195 C C . LEU A 1 275 ? -5.983 -1.808 18.590 1.00 86.19 275 LEU A C 1
ATOM 2197 O O . LEU A 1 275 ? -5.389 -1.938 17.519 1.00 86.19 275 LEU A O 1
ATOM 2201 N N . SER A 1 276 ? -6.653 -0.707 18.921 1.00 86.44 276 SER A N 1
ATOM 2202 C CA . SER A 1 276 ? -6.620 0.532 18.140 1.00 86.44 276 SER A CA 1
ATOM 2203 C C . SER A 1 276 ? -6.141 1.676 19.015 1.00 86.44 276 SER A C 1
ATOM 2205 O O . SER A 1 276 ? -6.714 1.921 20.077 1.00 86.44 276 SER A O 1
ATOM 2207 N N . TRP A 1 277 ? -5.100 2.377 18.579 1.00 88.25 277 TRP A N 1
ATOM 2208 C CA . TRP A 1 277 ? -4.527 3.498 19.312 1.00 88.25 277 TRP A CA 1
ATOM 2209 C C . TRP A 1 277 ? -4.461 4.741 18.433 1.00 88.25 277 TRP A C 1
ATOM 2211 O O . TRP A 1 277 ? -3.860 4.735 17.357 1.00 88.25 277 TRP A O 1
ATOM 2221 N N . HIS A 1 278 ? -5.069 5.822 18.907 1.00 87.06 278 HIS A N 1
ATOM 2222 C CA . HIS A 1 278 ? -5.096 7.109 18.232 1.00 87.06 278 HIS A CA 1
ATOM 2223 C C . HIS A 1 278 ? -4.524 8.174 19.155 1.00 87.06 278 HIS A C 1
ATOM 2225 O O . HIS A 1 278 ? -5.159 8.572 20.127 1.00 87.06 278 HIS A O 1
ATOM 2231 N N . GLN A 1 279 ? -3.352 8.687 18.805 1.00 89.56 279 GLN A N 1
ATOM 2232 C CA . GLN A 1 279 ? -2.764 9.849 19.454 1.00 89.56 279 GLN A CA 1
ATOM 2233 C C . GLN A 1 279 ? -2.774 11.010 18.490 1.00 89.56 279 GLN A C 1
ATOM 2235 O O . GLN A 1 279 ? -2.254 10.932 17.371 1.00 89.56 279 GLN A O 1
ATOM 2240 N N . LYS A 1 280 ? -3.377 12.103 18.930 1.00 86.31 280 LYS A N 1
ATOM 2241 C CA . LYS A 1 280 ? -3.450 13.303 18.128 1.00 86.31 280 LYS A CA 1
ATOM 2242 C C . LYS A 1 280 ? -3.072 14.508 18.990 1.00 86.31 280 LYS A C 1
ATOM 2244 O O . LYS A 1 280 ? -3.511 14.607 20.129 1.00 86.31 280 LYS A O 1
ATOM 2249 N N . GLU A 1 281 ? -2.308 15.428 18.408 1.00 86.56 281 GLU A N 1
ATOM 2250 C CA . GLU A 1 281 ? -1.857 16.682 19.023 1.00 86.56 281 GLU A CA 1
ATOM 2251 C C . GLU A 1 281 ? -2.058 17.856 18.046 1.00 86.56 281 GLU A C 1
ATOM 2253 O O . GLU A 1 281 ? -1.733 17.744 16.856 1.00 86.56 281 GLU A O 1
ATOM 2258 N N . GLY A 1 282 ? -2.640 18.964 18.515 1.00 82.31 282 GLY A N 1
ATOM 2259 C CA . GLY A 1 282 ? -2.757 20.225 17.772 1.00 82.31 282 GLY A CA 1
ATOM 2260 C C . GLY A 1 282 ? -3.452 20.115 16.411 1.00 82.31 282 GLY A C 1
ATOM 2261 O O . GLY A 1 282 ? -3.091 20.818 15.471 1.00 82.31 282 GLY A O 1
ATOM 2262 N N . CYS A 1 283 ? -4.393 19.179 16.239 1.00 79.69 283 CYS A N 1
ATOM 2263 C CA . CYS A 1 283 ? -5.100 19.041 14.964 1.00 79.69 283 CYS A CA 1
ATOM 2264 C C . CYS A 1 283 ? -6.438 19.785 15.008 1.00 79.69 283 CYS A C 1
ATOM 2266 O O . CYS A 1 283 ? -7.229 19.650 15.949 1.00 79.69 283 CYS A O 1
ATOM 2268 N N . HIS A 1 284 ? -6.746 20.499 13.927 1.00 69.19 284 HIS A N 1
ATOM 2269 C CA . HIS A 1 284 ? -7.920 21.366 13.871 1.00 69.19 284 HIS A CA 1
ATOM 2270 C C . HIS A 1 284 ? -8.812 21.054 12.666 1.00 69.19 284 HIS A C 1
ATOM 2272 O O . HIS A 1 284 ? -8.347 20.903 11.531 1.00 69.19 284 HIS A O 1
ATOM 2278 N N . GLY A 1 285 ? -10.117 20.978 12.924 1.00 58.41 285 GLY A N 1
ATOM 2279 C CA . GLY A 1 285 ? -11.175 21.034 11.926 1.00 58.41 285 GLY A CA 1
ATOM 2280 C C . GLY A 1 285 ? -11.712 22.458 11.802 1.00 58.41 285 GLY A C 1
ATOM 2281 O O . GLY A 1 285 ? -12.041 23.078 12.809 1.00 58.41 285 GLY A O 1
ATOM 2282 N N . ILE A 1 286 ? -11.829 22.979 10.581 1.00 41.84 286 ILE A N 1
ATOM 2283 C CA . ILE A 1 286 ? -12.440 24.296 10.356 1.00 41.84 286 ILE A CA 1
ATOM 2284 C C . ILE A 1 286 ? -13.953 24.148 10.591 1.00 41.84 286 ILE A C 1
ATOM 2286 O O . ILE A 1 286 ? -14.591 23.235 10.054 1.00 41.84 286 ILE A O 1
ATOM 2290 N N . ARG A 1 287 ? -14.525 24.983 11.468 1.00 37.28 287 ARG A N 1
ATOM 2291 C CA . ARG A 1 287 ? -15.959 24.953 11.785 1.00 37.28 287 ARG A CA 1
ATOM 2292 C C . ARG A 1 287 ? -16.753 25.629 10.663 1.00 37.28 287 ARG A C 1
ATOM 2294 O O . ARG A 1 287 ? -16.320 26.629 10.114 1.00 37.28 287 ARG A O 1
ATOM 2301 N N . GLU A 1 288 ? -17.934 25.061 10.415 1.00 33.69 288 GLU A N 1
ATOM 2302 C CA . GLU A 1 288 ? -18.979 25.468 9.461 1.00 33.69 288 GLU A CA 1
ATOM 2303 C C . GLU A 1 288 ? -18.720 25.048 7.999 1.00 33.69 288 GLU A C 1
ATOM 2305 O O . GLU A 1 288 ? -17.803 25.483 7.316 1.00 33.69 288 GLU A O 1
ATOM 2310 N N . GLY A 1 289 ? -19.525 24.091 7.523 1.00 39.94 289 GLY A N 1
ATOM 2311 C CA . GLY A 1 289 ? -19.579 23.671 6.117 1.00 39.94 289 GLY A CA 1
ATOM 2312 C C . GLY A 1 289 ? -18.495 22.701 5.628 1.00 39.94 289 GLY A C 1
ATOM 2313 O O . GLY A 1 289 ? -18.824 21.761 4.902 1.00 39.94 289 GLY A O 1
ATOM 2314 N N . CYS A 1 290 ? -17.233 22.833 6.051 1.00 38.16 290 CYS A N 1
ATOM 2315 C CA . CYS A 1 290 ? -16.117 22.118 5.413 1.00 38.16 290 CYS A CA 1
ATOM 2316 C C . CYS A 1 290 ? -15.119 21.460 6.392 1.00 38.16 290 CYS A C 1
ATOM 2318 O O . CYS A 1 290 ? -14.283 22.107 7.000 1.00 38.16 290 CYS A O 1
ATOM 2320 N N . HIS A 1 291 ? -15.148 20.119 6.433 1.00 45.34 291 HIS A N 1
ATOM 2321 C CA . HIS A 1 291 ? -14.034 19.220 6.813 1.00 45.34 291 HIS A CA 1
ATOM 2322 C C . HIS A 1 291 ? -13.508 19.318 8.266 1.00 45.34 291 HIS A C 1
ATOM 2324 O O . HIS A 1 291 ? -12.310 19.450 8.505 1.00 45.34 291 HIS A O 1
ATOM 2330 N N . GLY A 1 292 ? -14.398 19.118 9.244 1.00 55.41 292 GLY A N 1
ATOM 2331 C CA . GLY A 1 292 ? -14.000 18.718 10.603 1.00 55.41 292 GLY A CA 1
ATOM 2332 C C . GLY A 1 292 ? -13.336 17.333 10.653 1.00 55.41 292 GLY A C 1
ATOM 2333 O O . GLY A 1 292 ? -13.474 16.542 9.711 1.00 55.41 292 GLY A O 1
ATOM 2334 N N . ILE A 1 293 ? -12.655 17.020 11.760 1.00 63.12 293 ILE A N 1
ATOM 2335 C CA . ILE A 1 293 ? -12.071 15.691 11.980 1.00 63.12 293 ILE A CA 1
ATOM 2336 C C . ILE A 1 293 ? -13.218 14.687 12.113 1.00 63.12 293 ILE A C 1
ATOM 2338 O O . ILE A 1 293 ? -14.100 14.849 12.955 1.00 63.12 293 ILE A O 1
ATOM 2342 N N . ARG A 1 294 ? -13.236 13.657 11.267 1.00 75.50 294 ARG A N 1
ATOM 2343 C CA . ARG A 1 294 ? -14.192 12.549 11.360 1.00 75.50 294 ARG A CA 1
ATOM 2344 C C . ARG A 1 294 ? -13.451 11.252 11.569 1.00 75.50 294 ARG A C 1
ATOM 2346 O O . ARG A 1 294 ? -12.686 10.848 10.703 1.00 75.50 294 ARG A O 1
ATOM 2353 N N . GLU A 1 295 ? -13.745 10.595 12.672 1.00 74.88 295 GLU A N 1
ATOM 2354 C CA . GLU A 1 295 ? -13.100 9.351 13.062 1.00 74.88 295 GLU A CA 1
ATOM 2355 C C . GLU A 1 295 ? -14.168 8.293 13.300 1.00 74.88 295 GLU A C 1
ATOM 2357 O O . GLU A 1 295 ? -15.217 8.557 13.903 1.00 74.88 295 GLU A O 1
ATOM 2362 N N . ARG A 1 296 ? -13.945 7.104 12.748 1.00 81.31 296 ARG A N 1
ATOM 2363 C CA . ARG A 1 296 ? -14.818 5.965 12.990 1.00 81.31 296 ARG A CA 1
ATOM 2364 C C . ARG A 1 296 ? -13.992 4.721 13.238 1.00 81.31 296 ARG A C 1
ATOM 2366 O O . ARG A 1 296 ? -13.299 4.300 12.323 1.00 81.31 296 ARG A O 1
ATOM 2373 N N . VAL A 1 297 ? -14.167 4.112 14.400 1.00 79.62 297 VAL A N 1
ATOM 2374 C CA . VAL A 1 297 ? -13.588 2.812 14.735 1.00 79.62 297 VAL A CA 1
ATOM 2375 C C . VAL A 1 297 ? -14.731 1.811 14.822 1.00 79.62 297 VAL A C 1
ATOM 2377 O O . VAL A 1 297 ? -15.701 2.031 15.544 1.00 79.62 297 VAL A O 1
ATOM 2380 N N . LEU A 1 298 ? -14.661 0.754 14.022 1.00 83.56 298 LEU A N 1
ATOM 2381 C CA . LEU A 1 298 ? -15.550 -0.399 14.094 1.00 83.56 298 LEU A CA 1
ATOM 2382 C C . LEU A 1 298 ? -14.690 -1.598 14.478 1.00 83.56 298 LEU A C 1
ATOM 2384 O O . LEU A 1 298 ? -13.803 -1.964 13.711 1.00 83.56 298 LEU A O 1
ATOM 2388 N N . MET A 1 299 ? -14.939 -2.198 15.634 1.00 76.88 299 MET A N 1
ATOM 2389 C CA . MET A 1 299 ? -14.179 -3.350 16.105 1.00 76.88 299 MET A CA 1
ATOM 2390 C C . MET A 1 299 ? -15.118 -4.503 16.440 1.00 76.88 299 MET A C 1
ATOM 2392 O O . MET A 1 299 ? -16.052 -4.346 17.221 1.00 76.88 299 MET A O 1
ATOM 2396 N N . ALA A 1 300 ? -14.852 -5.662 15.854 1.00 82.06 300 ALA A N 1
ATOM 2397 C CA . ALA A 1 300 ? -15.443 -6.930 16.252 1.00 82.06 300 ALA A CA 1
ATOM 2398 C C . ALA A 1 300 ? -14.319 -7.803 16.814 1.00 82.06 300 ALA A C 1
ATOM 2400 O O . ALA A 1 300 ? -13.408 -8.164 16.066 1.00 82.06 300 ALA A O 1
ATOM 2401 N N . SER A 1 301 ? -14.324 -8.070 18.123 1.00 73.06 301 SER A N 1
ATOM 2402 C CA . SER A 1 301 ? -13.213 -8.796 18.748 1.00 73.06 301 SER A CA 1
ATOM 2403 C C . SER A 1 301 ? -13.603 -9.659 19.938 1.00 73.06 301 SER A C 1
ATOM 2405 O O . SER A 1 301 ? -14.627 -9.412 20.539 1.00 73.06 301 SER A O 1
ATOM 2407 N N . GLU A 1 302 ? -12.825 -10.653 20.358 1.00 77.38 302 GLU A N 1
ATOM 2408 C CA . GLU A 1 302 ? -13.071 -11.269 21.678 1.00 77.38 302 GLU A CA 1
ATOM 2409 C C . GLU A 1 302 ? -12.538 -10.365 22.795 1.00 77.38 302 GLU A C 1
ATOM 2411 O O . GLU A 1 302 ? -13.163 -10.209 23.844 1.00 77.38 302 GLU A O 1
ATOM 2416 N N . ARG A 1 303 ? -11.393 -9.715 22.549 1.00 79.69 303 ARG A N 1
ATOM 2417 C CA . ARG A 1 303 ? -10.762 -8.744 23.450 1.00 79.69 303 ARG A CA 1
ATOM 2418 C C . ARG A 1 303 ? -10.359 -7.499 22.675 1.00 79.69 303 ARG A C 1
ATOM 2420 O O . ARG A 1 303 ? -9.268 -7.446 22.100 1.00 79.69 303 ARG A O 1
ATOM 2427 N N . GLY A 1 304 ? -11.236 -6.502 22.689 1.00 77.06 304 GLY A N 1
ATOM 2428 C CA . GLY A 1 304 ? -11.025 -5.226 22.012 1.00 77.06 304 GLY A CA 1
ATOM 2429 C C . GLY A 1 304 ? -10.602 -4.114 22.970 1.00 77.06 304 GLY A C 1
ATOM 2430 O O . GLY A 1 304 ? -11.308 -3.848 23.944 1.00 77.06 304 GLY A O 1
ATOM 2431 N N . LEU A 1 305 ? -9.492 -3.428 22.674 1.00 82.25 305 LEU A N 1
ATOM 2432 C CA . LEU A 1 305 ? -9.144 -2.151 23.307 1.00 82.25 305 LEU A CA 1
ATOM 2433 C C . LEU A 1 305 ? -9.046 -1.036 22.262 1.00 82.25 305 LEU A C 1
ATOM 2435 O O . LEU A 1 305 ? -8.320 -1.159 21.271 1.00 82.25 305 LEU A O 1
ATOM 2439 N N . SER A 1 306 ? -9.712 0.081 22.528 1.00 82.00 306 SER A N 1
ATOM 2440 C CA . SER A 1 306 ? -9.569 1.328 21.779 1.00 82.00 306 SER A CA 1
ATOM 2441 C C . SER A 1 306 ? -9.099 2.435 22.707 1.00 82.00 306 SER A C 1
ATOM 2443 O O . SER A 1 306 ? -9.631 2.628 23.797 1.00 82.00 306 SER A O 1
ATOM 2445 N N . TRP A 1 307 ? -8.081 3.165 22.280 1.00 82.69 307 TRP A N 1
ATOM 2446 C CA . TRP A 1 307 ? -7.461 4.219 23.068 1.00 82.69 307 TRP A CA 1
ATOM 2447 C C . TRP A 1 307 ? -7.330 5.474 22.225 1.00 82.69 307 TRP A C 1
ATOM 2449 O O . TRP A 1 307 ? -6.791 5.438 21.117 1.00 82.69 307 TRP A O 1
ATOM 2459 N N . HIS A 1 308 ? -7.793 6.587 22.778 1.00 81.06 308 HIS A N 1
ATOM 2460 C CA . HIS A 1 308 ? -7.762 7.887 22.132 1.00 81.06 308 HIS A CA 1
ATOM 2461 C C . HIS A 1 308 ? -7.137 8.918 23.079 1.00 81.06 308 HIS A C 1
ATOM 2463 O O . HIS A 1 308 ? -7.729 9.260 24.102 1.00 81.06 308 HIS A O 1
ATOM 2469 N N . GLN A 1 309 ? -5.964 9.439 22.719 1.00 84.88 309 GLN A N 1
ATOM 2470 C CA . GLN A 1 309 ? -5.289 10.540 23.412 1.00 84.88 309 GLN A CA 1
ATOM 2471 C C . GLN A 1 309 ? -5.327 11.794 22.536 1.00 84.88 309 GLN A C 1
ATOM 2473 O O . GLN A 1 309 ? -4.973 11.745 21.351 1.00 84.88 309 GLN A O 1
ATOM 2478 N N . ARG A 1 310 ? -5.795 12.914 23.099 1.00 80.56 310 ARG A N 1
ATOM 2479 C CA . ARG A 1 310 ? -6.032 14.154 22.350 1.00 80.56 310 ARG A CA 1
ATOM 2480 C C . ARG A 1 310 ? -5.601 15.391 23.135 1.00 80.56 310 ARG A C 1
ATOM 2482 O O . ARG A 1 310 ? -6.099 15.621 24.232 1.00 80.56 310 ARG A O 1
ATOM 2489 N N . GLU A 1 311 ? -4.778 16.227 22.510 1.00 81.06 311 GLU A N 1
ATOM 2490 C CA . GLU A 1 311 ? -4.274 17.482 23.090 1.00 81.06 311 GLU A CA 1
ATOM 2491 C C . GLU A 1 311 ? -4.440 18.664 22.117 1.00 81.06 311 GLU A C 1
ATOM 2493 O O . GLU A 1 311 ? -3.957 18.616 20.985 1.00 81.06 311 GLU A O 1
ATOM 2498 N N . GLY A 1 312 ? -5.153 19.723 22.514 1.00 73.56 312 GLY A N 1
ATOM 2499 C CA . GLY A 1 312 ? -5.294 20.946 21.705 1.00 73.56 312 GLY A CA 1
ATOM 2500 C C . GLY A 1 312 ? -6.175 20.799 20.452 1.00 73.56 312 GLY A C 1
ATOM 2501 O O . GLY A 1 312 ? -5.816 21.284 19.379 1.00 73.56 312 GLY A O 1
ATOM 2502 N N . PHE A 1 313 ? -7.312 20.095 20.536 1.00 67.62 313 PHE A N 1
ATOM 2503 C CA . PHE A 1 313 ? -8.171 19.798 19.373 1.00 67.62 313 PHE A CA 1
ATOM 2504 C C . PHE A 1 313 ? -9.333 20.767 19.194 1.00 67.62 313 PHE A C 1
ATOM 2506 O O . PHE A 1 313 ? -9.997 21.141 20.154 1.00 67.62 313 PHE A O 1
ATOM 2513 N N . HIS A 1 314 ? -9.701 21.030 17.936 1.00 65.12 314 HIS A N 1
ATOM 2514 C CA . HIS A 1 314 ? -10.964 21.700 17.605 1.00 65.12 314 HIS A CA 1
ATOM 2515 C C . HIS A 1 314 ? -11.776 20.903 16.573 1.00 65.12 314 HIS A C 1
ATOM 2517 O O . HIS A 1 314 ? -11.279 20.585 15.493 1.00 65.12 314 HIS A O 1
ATOM 2523 N N . GLY A 1 315 ? -13.046 20.614 16.880 1.00 65.31 315 GLY A N 1
ATOM 2524 C CA . GLY A 1 315 ? -14.034 20.130 15.905 1.00 65.31 315 GLY A CA 1
ATOM 2525 C C . GLY A 1 315 ? -13.874 18.663 15.486 1.00 65.31 315 GLY A C 1
ATOM 2526 O O . GLY A 1 315 ? -13.567 18.373 14.324 1.00 65.31 315 GLY A O 1
ATOM 2527 N N . ILE A 1 316 ? -14.148 17.734 16.409 1.00 70.12 316 ILE A N 1
ATOM 2528 C CA . ILE A 1 316 ? -14.133 16.282 16.158 1.00 70.12 316 ILE A CA 1
ATOM 2529 C C . ILE A 1 316 ? -15.557 15.730 16.127 1.00 70.12 316 ILE A C 1
ATOM 2531 O O . ILE A 1 316 ? -16.370 16.012 17.005 1.00 70.12 316 ILE A O 1
ATOM 2535 N N . ARG A 1 317 ? -15.844 14.869 15.147 1.00 76.44 317 ARG A N 1
ATOM 2536 C CA . ARG A 1 317 ? -16.962 13.928 15.198 1.00 76.44 317 ARG A CA 1
ATOM 2537 C C . ARG A 1 317 ? -16.434 12.501 15.197 1.00 76.44 317 ARG A C 1
ATOM 2539 O O . ARG A 1 317 ? -15.906 12.033 14.189 1.00 76.44 317 ARG A O 1
ATOM 2546 N N . GLU A 1 318 ? -16.645 11.821 16.304 1.00 74.75 318 GLU A N 1
ATOM 2547 C CA . GLU A 1 318 ? -16.125 10.491 16.574 1.00 74.75 318 GLU A CA 1
ATOM 2548 C C . GLU A 1 318 ? -17.266 9.486 16.713 1.00 74.75 318 GLU A C 1
ATOM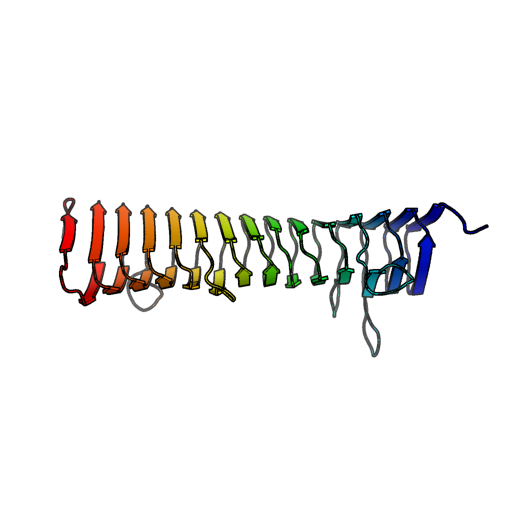 2550 O O . GLU A 1 318 ? -18.340 9.793 17.237 1.00 74.75 318 GLU A O 1
ATOM 2555 N N . SER A 1 319 ? -17.044 8.288 16.182 1.00 79.06 319 SER A N 1
ATOM 2556 C CA . SER A 1 319 ? -17.953 7.161 16.345 1.00 79.06 319 SER A CA 1
ATOM 2557 C C . SER A 1 319 ? -17.165 5.883 16.587 1.00 79.06 319 SER A C 1
ATOM 2559 O O . SER A 1 319 ? -16.476 5.427 15.679 1.00 79.06 319 SER A O 1
ATOM 2561 N N . VAL A 1 320 ? -17.292 5.306 17.774 1.00 75.75 320 VAL A N 1
ATOM 2562 C CA . VAL A 1 320 ? -16.690 4.018 18.129 1.00 75.75 320 VAL A CA 1
ATOM 2563 C C . VAL A 1 320 ? -17.819 3.005 18.256 1.00 75.75 320 VAL A C 1
ATOM 2565 O O . VAL A 1 320 ? -18.807 3.249 18.945 1.00 75.75 320 VAL A O 1
ATOM 2568 N N . VAL A 1 321 ? -17.721 1.895 17.536 1.00 80.50 321 VAL A N 1
ATOM 2569 C CA . VAL A 1 321 ? -18.640 0.764 17.671 1.00 80.50 321 VAL A CA 1
ATOM 2570 C C . VAL A 1 321 ? -17.800 -0.466 17.935 1.00 80.50 321 VAL A C 1
ATOM 2572 O O . VAL A 1 321 ? -16.978 -0.829 17.094 1.00 80.50 321 VAL A O 1
ATOM 2575 N N . MET A 1 322 ? -18.002 -1.090 19.086 1.00 73.00 322 MET A N 1
ATOM 2576 C CA . MET A 1 322 ? -17.280 -2.289 19.487 1.00 73.00 322 MET A CA 1
ATOM 2577 C C . MET A 1 322 ? -18.300 -3.386 19.802 1.00 73.00 322 MET A C 1
ATOM 2579 O O . MET A 1 322 ? -19.215 -3.176 20.595 1.00 73.00 322 MET A O 1
ATOM 2583 N N . ALA A 1 323 ? -18.156 -4.541 19.162 1.00 72.56 323 ALA A N 1
ATOM 2584 C CA . ALA A 1 323 ? -18.944 -5.740 19.430 1.00 72.56 323 ALA A CA 1
ATOM 2585 C C . ALA A 1 323 ? -17.974 -6.842 19.856 1.00 72.56 323 ALA A C 1
ATOM 2587 O O . ALA A 1 323 ? -17.135 -7.265 19.057 1.00 72.56 323 ALA A O 1
ATOM 2588 N N . SER A 1 324 ? -17.997 -7.224 21.130 1.00 63.88 324 SER A N 1
ATOM 2589 C CA . SER A 1 324 ? -16.948 -8.071 21.693 1.00 63.88 324 SER A CA 1
ATOM 2590 C C . SER A 1 324 ? -17.356 -8.681 23.029 1.00 63.88 324 SER A C 1
ATOM 2592 O O . SER A 1 324 ? -18.285 -8.193 23.646 1.00 63.88 324 SER A O 1
ATOM 2594 N N . GLU A 1 325 ? -16.697 -9.745 23.491 1.00 61.53 325 GLU A N 1
ATOM 2595 C CA . GLU A 1 325 ? -16.946 -10.305 24.830 1.00 61.53 325 GLU A CA 1
ATOM 2596 C C . GLU A 1 325 ? -16.322 -9.457 25.951 1.00 61.53 325 GLU A C 1
ATOM 2598 O O . GLU A 1 325 ? -16.853 -9.400 27.062 1.00 61.53 325 GLU A O 1
ATOM 2603 N N . ARG A 1 326 ? -15.182 -8.798 25.685 1.00 67.94 326 ARG A N 1
ATOM 2604 C CA . ARG A 1 326 ? -14.462 -7.952 26.651 1.00 67.94 326 ARG A CA 1
ATOM 2605 C C . ARG A 1 326 ? -13.934 -6.694 25.989 1.00 67.94 326 ARG A C 1
ATOM 2607 O O . ARG A 1 326 ? -13.032 -6.758 25.149 1.00 67.94 326 ARG A O 1
ATOM 2614 N N . VAL A 1 327 ? -14.449 -5.550 26.429 1.00 67.12 327 VAL A N 1
ATOM 2615 C CA . VAL A 1 327 ? -14.260 -4.290 25.712 1.00 67.12 327 VAL A CA 1
ATOM 2616 C C . VAL A 1 327 ? -13.834 -3.176 26.642 1.00 67.12 327 VAL A C 1
ATOM 2618 O O . VAL A 1 327 ? -14.463 -2.944 27.673 1.00 67.12 327 VAL A O 1
ATOM 2621 N N . LEU A 1 328 ? -12.790 -2.453 26.242 1.00 73.38 328 LEU A N 1
ATOM 2622 C CA . LEU A 1 328 ? -12.418 -1.191 26.871 1.00 73.38 328 LEU A CA 1
ATOM 2623 C C . LEU A 1 328 ? -12.218 -0.127 25.800 1.00 73.38 328 LEU A C 1
ATOM 2625 O O . LEU A 1 328 ? -11.417 -0.308 24.883 1.00 73.38 328 LEU A O 1
ATOM 2629 N N . SER A 1 329 ? -12.910 0.999 25.958 1.00 76.44 329 SER A N 1
ATOM 2630 C CA . SER A 1 329 ? -12.545 2.236 25.271 1.00 76.44 329 SER A CA 1
ATOM 2631 C C . SER A 1 329 ? -12.097 3.270 26.287 1.00 76.44 329 SER A C 1
ATOM 2633 O O . SER A 1 329 ? -12.786 3.513 27.283 1.00 76.44 329 SER A O 1
ATOM 2635 N N . TRP A 1 330 ? -10.954 3.885 26.014 1.00 77.50 330 TRP A N 1
ATOM 2636 C CA . TRP A 1 330 ? -10.350 4.911 26.849 1.00 77.50 330 TRP A CA 1
ATOM 2637 C C . TRP A 1 330 ? -10.140 6.200 26.067 1.00 77.50 330 TRP A C 1
ATOM 2639 O O . TRP A 1 330 ? -9.574 6.195 24.972 1.00 77.50 330 TRP A O 1
ATOM 2649 N N . HIS A 1 331 ? -10.572 7.313 26.661 1.00 78.19 331 HIS A N 1
ATOM 2650 C CA . HIS A 1 331 ? -10.431 8.647 26.082 1.00 78.19 331 HIS A CA 1
ATOM 2651 C C . HIS A 1 331 ? -9.764 9.601 27.078 1.00 78.19 331 HIS A C 1
ATOM 2653 O O . HIS A 1 331 ? -10.351 9.927 28.113 1.00 78.19 331 HIS A O 1
ATOM 2659 N N . GLN A 1 332 ? -8.580 10.100 26.719 1.00 81.44 332 GLN A N 1
ATOM 2660 C CA . GLN A 1 332 ? -7.845 11.137 27.445 1.00 81.44 332 GLN A CA 1
ATOM 2661 C C . GLN A 1 332 ? -7.819 12.428 26.622 1.00 81.44 332 GLN A C 1
ATOM 2663 O O . GLN A 1 332 ? -7.550 12.403 25.415 1.00 81.44 332 GLN A O 1
ATOM 2668 N N . ARG A 1 333 ? -8.158 13.554 27.259 1.00 79.50 333 ARG A N 1
ATOM 2669 C CA . ARG A 1 333 ? -8.377 14.830 26.569 1.00 79.50 333 ARG A CA 1
ATOM 2670 C C . ARG A 1 333 ? -7.864 16.020 27.360 1.00 79.50 333 ARG A C 1
ATOM 2672 O O . ARG A 1 333 ? -8.281 16.214 28.500 1.00 79.50 333 ARG A O 1
ATOM 2679 N N . GLU A 1 334 ? -7.116 16.881 26.679 1.00 76.94 334 GLU A N 1
ATOM 2680 C CA . GLU A 1 334 ? -6.664 18.171 27.202 1.00 76.94 334 GLU A CA 1
ATOM 2681 C C . GLU A 1 334 ? -6.830 19.274 26.146 1.00 76.94 334 GLU A C 1
ATOM 2683 O O . GLU A 1 334 ? -6.569 19.064 24.958 1.00 76.94 334 GLU A O 1
ATOM 2688 N N . GLY A 1 335 ? -7.336 20.446 26.546 1.00 74.19 335 GLY A N 1
ATOM 2689 C CA . GLY A 1 335 ? -7.471 21.612 25.656 1.00 74.19 335 GLY A CA 1
ATOM 2690 C C . GLY A 1 335 ? -8.311 21.371 24.392 1.00 74.19 335 GLY A C 1
ATOM 2691 O O . GLY A 1 335 ? -7.992 21.892 23.326 1.00 74.19 335 GLY A O 1
ATOM 2692 N N . CYS A 1 336 ? -9.343 20.523 24.465 1.00 72.19 336 CYS A N 1
ATOM 2693 C CA . CYS A 1 336 ? -10.163 20.152 23.310 1.00 72.19 336 CYS A CA 1
ATOM 2694 C C . CYS A 1 336 ? -11.529 20.861 23.304 1.00 72.19 336 CYS A C 1
ATOM 2696 O O . CYS A 1 336 ? -12.242 20.828 24.304 1.00 72.19 336 CYS A O 1
ATOM 2698 N N . HIS A 1 337 ? -11.968 21.373 22.148 1.00 67.25 337 HIS A N 1
ATOM 2699 C CA . HIS A 1 337 ? -13.291 21.986 21.969 1.00 67.25 337 HIS A CA 1
ATOM 2700 C C . HIS A 1 337 ? -14.069 21.398 20.778 1.00 67.25 337 HIS A C 1
ATOM 2702 O O . HIS A 1 337 ? -13.512 20.974 19.762 1.00 67.25 337 HIS A O 1
ATOM 2708 N N . GLY A 1 338 ? -15.405 21.413 20.867 1.00 68.38 338 GLY A N 1
ATOM 2709 C CA . GLY A 1 338 ? -16.286 21.009 19.764 1.00 68.38 338 GLY A CA 1
ATOM 2710 C C . GLY A 1 338 ? -16.247 19.511 19.434 1.00 68.38 338 GLY A C 1
ATOM 2711 O O . GLY A 1 338 ? -16.285 19.143 18.258 1.00 68.38 338 GLY A O 1
ATOM 2712 N N . ILE A 1 339 ? -16.157 18.652 20.454 1.00 69.06 339 ILE A N 1
ATOM 2713 C CA . ILE A 1 339 ? -16.203 17.191 20.309 1.00 69.06 339 ILE A CA 1
ATOM 2714 C C . ILE A 1 339 ? -17.661 16.716 20.277 1.00 69.06 339 ILE A C 1
ATOM 2716 O O . ILE A 1 339 ? -18.464 17.055 21.142 1.00 69.06 339 ILE A O 1
ATOM 2720 N N . ARG A 1 340 ? -17.998 15.895 19.281 1.00 72.06 340 ARG A N 1
ATOM 2721 C CA . ARG A 1 340 ? -19.237 15.112 19.220 1.00 72.06 340 ARG A CA 1
ATOM 2722 C C . ARG A 1 340 ? -18.884 13.641 19.109 1.00 72.06 340 ARG A C 1
ATOM 2724 O O . ARG A 1 340 ? -18.416 13.201 18.061 1.00 72.06 340 ARG A O 1
ATOM 2731 N N . GLU A 1 341 ? -19.147 12.893 20.163 1.00 70.62 341 GLU A N 1
ATOM 2732 C CA . GLU A 1 341 ? -18.759 11.493 20.279 1.00 70.62 341 GLU A CA 1
ATOM 2733 C C . GLU A 1 341 ? -19.991 10.591 20.349 1.00 70.62 341 GLU A C 1
ATOM 2735 O O . GLU A 1 341 ? -21.021 10.959 20.917 1.00 70.62 341 GLU A O 1
ATOM 2740 N N . ARG A 1 342 ? -19.894 9.410 19.740 1.00 75.81 342 ARG A N 1
ATOM 2741 C CA . ARG A 1 342 ? -20.877 8.338 19.881 1.00 75.81 342 ARG A CA 1
ATOM 2742 C C . ARG A 1 342 ? -20.141 7.019 20.067 1.00 75.81 342 ARG A C 1
ATOM 2744 O O . ARG A 1 342 ? -19.512 6.555 19.122 1.00 75.81 342 ARG A O 1
ATOM 2751 N N . ALA A 1 343 ? -20.285 6.407 21.233 1.00 71.56 343 ALA A N 1
ATOM 2752 C CA . ALA A 1 343 ? -19.818 5.054 21.496 1.00 71.56 343 ALA A CA 1
ATOM 2753 C C . ALA A 1 343 ? -21.012 4.092 21.526 1.00 71.56 343 ALA A C 1
ATOM 2755 O O . ALA A 1 343 ? -22.060 4.418 22.084 1.00 71.56 343 ALA A O 1
ATOM 2756 N N . VAL A 1 344 ? -20.873 2.933 20.889 1.00 75.25 344 VAL A N 1
ATOM 2757 C CA . VAL A 1 344 ? -21.817 1.816 20.985 1.00 75.25 344 VAL A CA 1
ATOM 2758 C C . VAL A 1 344 ? -21.004 0.582 21.334 1.00 75.25 344 VAL A C 1
ATOM 2760 O O . VAL A 1 344 ? -20.179 0.151 20.532 1.00 75.25 344 VAL A O 1
ATOM 2763 N N . MET A 1 345 ? -21.238 0.044 22.523 1.00 70.56 345 MET A N 1
ATOM 2764 C CA . MET A 1 345 ? -20.579 -1.156 23.023 1.00 70.56 345 MET A CA 1
ATOM 2765 C C . MET A 1 345 ? -21.639 -2.244 23.143 1.00 70.56 345 MET A C 1
ATOM 2767 O O . MET A 1 345 ? -22.744 -1.975 23.613 1.00 70.56 345 MET A O 1
ATOM 2771 N N . ALA A 1 346 ? -21.330 -3.429 22.638 1.00 66.81 346 ALA A N 1
ATOM 2772 C CA . ALA A 1 346 ? -22.151 -4.613 22.809 1.00 66.81 346 ALA A CA 1
ATOM 2773 C C . ALA A 1 346 ? -21.251 -5.720 23.364 1.00 66.81 346 ALA A C 1
ATOM 2775 O O . ALA A 1 346 ? -20.524 -6.348 22.588 1.00 66.81 346 ALA A O 1
ATOM 2776 N N . SER A 1 347 ? -21.271 -5.909 24.689 1.00 63.38 347 SER A N 1
ATOM 2777 C CA . SER A 1 347 ? -20.590 -7.011 25.377 1.00 63.38 347 SER A CA 1
ATOM 2778 C C . SER A 1 347 ? -21.327 -7.496 26.622 1.00 63.38 347 SER A C 1
ATOM 2780 O O . SER A 1 347 ? -22.267 -6.864 27.098 1.00 63.38 347 SER A O 1
ATOM 2782 N N . GLU A 1 348 ? -20.867 -8.618 27.180 1.00 53.25 348 GLU A N 1
ATOM 2783 C CA . GLU A 1 348 ? -21.318 -9.102 28.488 1.00 53.25 348 GLU A CA 1
ATOM 2784 C C . GLU A 1 348 ? -20.680 -8.333 29.667 1.00 53.25 348 GLU A C 1
ATOM 2786 O O . GLU A 1 348 ? -21.162 -8.435 30.796 1.00 53.25 348 GLU A O 1
ATOM 2791 N N . ARG A 1 349 ? -19.593 -7.568 29.442 1.00 56.56 349 ARG A N 1
ATOM 2792 C CA . ARG A 1 349 ? -18.878 -6.760 30.455 1.00 56.56 349 ARG A CA 1
ATOM 2793 C C . ARG A 1 349 ? -18.273 -5.495 29.829 1.00 56.56 349 ARG A C 1
ATOM 2795 O O . ARG A 1 349 ? -17.102 -5.480 29.445 1.00 56.56 349 ARG A O 1
ATOM 2802 N N . ASP A 1 350 ? -19.069 -4.430 29.766 1.00 55.81 350 ASP A N 1
ATOM 2803 C CA . ASP A 1 350 ? -18.682 -3.142 29.179 1.00 55.81 350 ASP A CA 1
ATOM 2804 C C . ASP A 1 350 ? -18.050 -2.190 30.205 1.00 55.81 350 ASP A C 1
ATOM 2806 O O . ASP A 1 350 ? -18.613 -1.957 31.276 1.00 55.81 350 ASP A O 1
ATOM 2810 N N . VAL A 1 351 ? -16.919 -1.560 29.854 1.00 57.88 351 VAL A N 1
ATOM 2811 C CA . VAL A 1 351 ? -16.368 -0.412 30.595 1.00 57.88 351 VAL A CA 1
ATOM 2812 C C . VAL A 1 351 ? -15.900 0.672 29.615 1.00 57.88 351 VAL A C 1
ATOM 2814 O O . VAL A 1 351 ? -15.017 0.464 28.783 1.00 57.88 351 VAL A O 1
ATOM 2817 N N . MET A 1 352 ? -16.491 1.861 29.744 1.00 57.31 352 MET A N 1
ATOM 2818 C CA . MET A 1 352 ? -16.046 3.097 29.092 1.00 57.31 352 MET A CA 1
ATOM 2819 C C . MET A 1 352 ? -15.413 3.996 30.152 1.00 57.31 352 MET A C 1
ATOM 2821 O O . MET A 1 352 ? -16.075 4.335 31.132 1.00 57.31 352 MET A O 1
ATOM 2825 N N . ALA A 1 353 ? -14.166 4.415 29.948 1.00 58.38 353 ALA A N 1
ATOM 2826 C CA . ALA A 1 353 ? -13.479 5.335 30.851 1.00 58.38 353 ALA A CA 1
ATOM 2827 C C . ALA A 1 353 ? -13.070 6.614 30.111 1.00 58.38 353 ALA A C 1
ATOM 2829 O O . ALA A 1 353 ? -12.567 6.580 28.985 1.00 58.38 353 ALA A O 1
ATOM 2830 N N . SER A 1 354 ? -13.300 7.765 30.745 1.00 53.38 354 SER A N 1
ATOM 2831 C CA . SER A 1 354 ? -12.841 9.051 30.229 1.00 53.38 354 SER A CA 1
ATOM 2832 C C . SER A 1 354 ? -12.363 9.953 31.354 1.00 53.38 354 SER A C 1
ATOM 2834 O O . SER A 1 354 ? -13.119 10.253 32.275 1.00 53.38 354 SER A O 1
ATOM 2836 N N . GLU A 1 355 ? -11.143 10.460 31.203 1.00 50.97 355 GLU A N 1
ATOM 2837 C CA . GLU A 1 355 ? -10.606 11.541 32.024 1.00 50.97 355 GLU A CA 1
ATOM 2838 C C . GLU A 1 355 ? -10.800 12.867 31.275 1.00 50.97 355 GLU A C 1
ATOM 2840 O O . GLU A 1 355 ? -10.408 13.010 30.110 1.00 50.97 355 GLU A O 1
ATOM 2845 N N . ARG A 1 356 ? -11.489 13.827 31.906 1.00 45.75 356 ARG A N 1
ATOM 2846 C CA . ARG A 1 356 ? -11.696 15.175 31.355 1.00 45.75 356 ARG A CA 1
ATOM 2847 C C . ARG A 1 356 ? -10.676 16.129 31.980 1.00 45.75 356 ARG A C 1
ATOM 2849 O O . ARG A 1 356 ? -10.832 16.488 33.142 1.00 45.75 356 ARG A O 1
ATOM 2856 N N . GLY A 1 357 ? -9.687 16.575 31.207 1.00 43.00 357 GLY A N 1
ATOM 2857 C CA . GLY A 1 357 ? -8.958 17.809 31.506 1.00 43.00 357 GLY A CA 1
ATOM 2858 C C . GLY A 1 357 ? -9.864 19.029 31.284 1.00 43.00 357 GLY A C 1
ATOM 2859 O O . GLY A 1 357 ? -10.753 18.995 30.430 1.00 43.00 357 GLY A O 1
ATOM 2860 N N . LEU A 1 358 ? -9.677 20.084 32.082 1.00 30.73 358 LEU A N 1
ATOM 2861 C CA . LEU A 1 358 ? -10.510 21.297 32.132 1.00 30.73 358 LEU A CA 1
ATOM 2862 C C . LEU A 1 358 ? -10.812 21.868 30.728 1.00 30.73 358 LEU A C 1
ATOM 2864 O O . LEU A 1 358 ? -9.908 22.304 30.018 1.00 30.73 358 LEU A O 1
ATOM 2868 N N . SER A 1 359 ? -12.090 21.884 30.333 1.00 28.86 359 SER A N 1
ATOM 2869 C CA . SER A 1 359 ? -12.573 22.544 29.112 1.00 28.86 359 SER A CA 1
ATOM 2870 C C . SER A 1 359 ? -13.232 23.874 29.473 1.00 28.86 359 SER A C 1
ATOM 2872 O O . SER A 1 359 ? -14.241 23.873 30.179 1.00 28.86 359 SER A O 1
ATOM 2874 N N . TRP A 1 360 ? -12.704 24.993 28.980 1.00 28.14 360 TRP A N 1
ATOM 2875 C CA . TRP A 1 360 ? -13.369 26.295 29.092 1.00 28.14 360 TRP A CA 1
ATOM 2876 C C . TRP A 1 360 ? -14.407 26.460 27.968 1.00 28.14 360 TRP A C 1
ATOM 2878 O O . TRP A 1 360 ? -14.199 25.970 26.853 1.00 28.14 360 TRP A O 1
ATOM 2888 N N . HIS A 1 361 ? -15.553 27.058 28.307 1.00 31.03 361 HIS A N 1
ATOM 2889 C CA . HIS A 1 361 ? -16.741 27.191 27.453 1.00 31.03 361 HIS A CA 1
ATOM 2890 C C . HIS A 1 361 ? -16.586 28.202 26.320 1.00 31.03 361 HIS A C 1
ATOM 2892 O O . HIS A 1 361 ? -15.958 29.256 26.559 1.00 31.03 361 HIS A O 1
#

Foldseek 3Di:
DPDQEAEEEEAEEQAEQDDEEAAEAHQEYEEEYYYYNYWNDEYEYEYAYLYYEYEYEYENYEDDDDVGDTHEYEYHYHHPDPDAFRQEYEYEYEYEQAEYPDAFHEYEYEGRHQEYEYEYEYENGEQAHYEYHYDYQYYAYEYEYENYENHAYEQHQEYAYELYENAHYEHADEYQERGHYYEYENYEQYAYEYEYAYLEEEAEYAYELYENEAYEYAYAYPDQRAEDEYYAHYENYEQYHYEYEHEHQAYEYEYEEENYELAAYEYHEEHQHEEYEAEYEQYEYDDDDGGFHEYEYHYEYQHYEYEYHYYQYEGYEYEYEYEYAHYEYEYEDYNYPRYHYHYHYHHPDDDYDYDDDDDDD